Protein AF-A0A0B1SH55-F1 (afdb_monomer_lite)

Foldseek 3Di:
DVLLVVLVVLVVVLVVVVVVCPVVDDDDPPPPPPPPPDDDDDDDDDDDDDDDPDDDDDLPPQLVVLQPADADAFDAFPPQDAAPVCNPHTQTQGDAADAADDDPVRVVVVVVVLVPDPDPVVSVVVVCLRVLRRLLRRSNRDRPHDVLSVCVPPPVVQQDPVVRDGHPLCVDPPDPSVVSNSVRHNDHPSGDDHNYPSVVVSVVVVVCVVPPDPVVVCVVCVVVVVVVVVVVVVVVVVVVVVVPPVVVVVVLVVVCVVVVDPVSVVVD

Radius of gyration: 30.59 Å; chains: 1; bounding box: 82×79×60 Å

pLDDT: mean 77.76, std 20.49, range [26.36, 96.12]

Structure (mmCIF, N/CA/C/O backbone):
data_AF-A0A0B1SH55-F1
#
_entry.id   AF-A0A0B1SH55-F1
#
loop_
_atom_site.group_PDB
_atom_site.id
_atom_site.type_symbol
_atom_site.label_atom_id
_atom_site.label_alt_id
_atom_site.label_comp_id
_atom_site.label_asym_id
_atom_site.label_entity_id
_atom_site.label_seq_id
_atom_site.pdbx_PDB_ins_code
_atom_site.Cartn_x
_atom_site.Cartn_y
_atom_site.Cartn_z
_atom_site.occupancy
_atom_site.B_iso_or_equiv
_atom_site.auth_seq_id
_atom_site.auth_comp_id
_atom_site.auth_asym_id
_atom_site.auth_atom_id
_atom_site.pdbx_PDB_model_num
ATOM 1 N N . MET A 1 1 ? -10.485 3.809 16.622 1.00 74.25 1 MET A N 1
ATOM 2 C CA . MET A 1 1 ? -11.362 2.703 16.159 1.00 74.25 1 MET A CA 1
ATOM 3 C C . MET A 1 1 ? -11.296 2.476 14.652 1.00 74.25 1 MET A C 1
ATOM 5 O O . MET A 1 1 ? -11.376 1.327 14.242 1.00 74.25 1 MET A O 1
ATOM 9 N N . GLU A 1 2 ? -11.112 3.513 13.831 1.00 84.81 2 GLU A N 1
ATOM 10 C CA . GLU A 1 2 ? -10.961 3.362 12.371 1.00 84.81 2 GLU A CA 1
ATOM 11 C C . GLU A 1 2 ? -9.778 2.459 11.993 1.00 84.81 2 GLU A C 1
ATOM 13 O O . GLU A 1 2 ? -9.941 1.561 11.175 1.00 84.81 2 GLU A O 1
ATOM 18 N N . MET A 1 3 ? -8.631 2.586 12.675 1.00 90.56 3 MET A N 1
ATOM 19 C CA . MET A 1 3 ? -7.480 1.708 12.421 1.00 90.56 3 MET A CA 1
ATOM 20 C C . MET A 1 3 ? -7.795 0.222 12.656 1.00 90.56 3 MET A C 1
ATOM 22 O O . MET A 1 3 ? -7.398 -0.624 11.864 1.00 90.56 3 MET A O 1
ATOM 26 N N . LEU A 1 4 ? -8.603 -0.114 13.670 1.00 90.75 4 LEU A N 1
ATOM 27 C CA . LEU A 1 4 ? -9.034 -1.498 13.897 1.00 90.75 4 LEU A CA 1
ATOM 28 C C . LEU A 1 4 ? -9.923 -2.013 12.752 1.00 90.75 4 LEU A C 1
ATOM 30 O O . LEU A 1 4 ? -9.807 -3.168 12.346 1.00 90.75 4 LEU A O 1
ATOM 34 N N . GLN A 1 5 ? -10.784 -1.158 12.192 1.00 89.81 5 GLN A N 1
ATOM 35 C CA . GLN A 1 5 ? -11.563 -1.502 10.997 1.00 89.81 5 GLN A CA 1
ATOM 36 C C . GLN A 1 5 ? -10.649 -1.712 9.782 1.00 89.81 5 GLN A C 1
ATOM 38 O O . GLN A 1 5 ? -10.849 -2.676 9.039 1.00 89.81 5 GLN A O 1
ATOM 43 N N . CYS A 1 6 ? -9.609 -0.886 9.620 1.00 91.00 6 CYS A N 1
ATOM 44 C CA . CYS A 1 6 ? -8.570 -1.085 8.608 1.00 91.00 6 CYS A CA 1
ATOM 45 C C . CYS A 1 6 ? -7.864 -2.436 8.784 1.00 91.00 6 CYS A C 1
ATOM 47 O O . CYS A 1 6 ? -7.720 -3.166 7.803 1.00 91.00 6 CYS A O 1
ATOM 49 N N . CYS A 1 7 ? -7.506 -2.820 10.016 1.00 92.00 7 CYS A N 1
ATOM 50 C CA . CYS A 1 7 ? -6.904 -4.122 10.309 1.00 92.00 7 CYS A CA 1
ATOM 51 C C . CYS A 1 7 ? -7.814 -5.285 9.889 1.00 92.00 7 CYS A C 1
ATOM 53 O O . CYS A 1 7 ? -7.366 -6.225 9.233 1.00 92.00 7 CYS A O 1
ATOM 55 N N . ILE A 1 8 ? -9.109 -5.215 10.214 1.00 91.69 8 ILE A N 1
ATOM 56 C CA . ILE A 1 8 ? -10.088 -6.245 9.832 1.00 91.69 8 ILE A CA 1
ATOM 57 C C . ILE A 1 8 ? -10.213 -6.336 8.307 1.00 91.69 8 ILE A C 1
ATOM 59 O O . ILE A 1 8 ? -10.197 -7.435 7.747 1.00 91.69 8 ILE A O 1
ATOM 63 N N . ALA A 1 9 ? -10.325 -5.194 7.625 1.00 91.00 9 ALA A N 1
ATOM 64 C CA . ALA A 1 9 ? -10.441 -5.146 6.171 1.00 91.00 9 ALA A CA 1
ATOM 65 C C . ALA A 1 9 ? -9.176 -5.668 5.469 1.00 91.00 9 ALA A C 1
ATOM 67 O O . ALA A 1 9 ? -9.288 -6.365 4.461 1.00 91.00 9 ALA A O 1
ATOM 68 N N . ALA A 1 10 ? -7.988 -5.358 5.996 1.00 89.88 10 ALA A N 1
ATOM 69 C CA . ALA A 1 10 ? -6.715 -5.866 5.487 1.00 89.88 10 ALA A CA 1
ATOM 70 C C . ALA A 1 10 ? -6.598 -7.386 5.679 1.00 89.88 10 ALA A C 1
ATOM 72 O O . ALA A 1 10 ? -6.270 -8.101 4.733 1.00 89.88 10 ALA A O 1
ATOM 73 N N . LYS A 1 11 ? -6.977 -7.899 6.860 1.00 89.94 11 LYS A N 1
ATOM 74 C CA . LYS A 1 11 ? -6.970 -9.341 7.147 1.00 89.94 11 LYS A CA 1
ATOM 75 C C . LYS A 1 11 ? -7.875 -10.122 6.194 1.00 89.94 11 LYS A C 1
ATOM 77 O O . LYS A 1 11 ? -7.483 -11.190 5.731 1.00 89.94 11 LYS A O 1
ATOM 82 N N . ARG A 1 12 ? -9.067 -9.590 5.887 1.00 90.12 12 ARG A N 1
ATOM 83 C CA . ARG A 1 12 ? -10.007 -10.194 4.924 1.00 90.12 12 ARG A CA 1
ATOM 84 C C . ARG A 1 12 ? -9.425 -10.241 3.513 1.00 90.12 12 ARG A C 1
ATOM 86 O O . ARG A 1 12 ? -9.324 -11.327 2.959 1.00 90.12 12 ARG A O 1
ATOM 93 N N . ARG A 1 13 ? -8.951 -9.104 2.991 1.00 87.06 13 ARG A N 1
ATOM 94 C CA . ARG A 1 13 ? -8.304 -9.024 1.667 1.00 87.06 13 ARG A CA 1
ATOM 95 C C . ARG A 1 13 ? -7.134 -9.993 1.533 1.00 87.06 13 ARG A C 1
ATOM 97 O O . ARG A 1 13 ? -6.993 -10.675 0.527 1.00 87.06 13 ARG A O 1
ATOM 104 N N . ARG A 1 14 ? -6.299 -10.098 2.567 1.00 83.31 14 ARG A N 1
ATOM 105 C CA . ARG A 1 14 ? -5.181 -11.043 2.565 1.00 83.31 14 ARG A CA 1
ATOM 106 C C . ARG A 1 14 ? -5.654 -12.494 2.535 1.00 83.31 14 ARG A C 1
ATOM 108 O O . ARG A 1 14 ? -5.076 -13.290 1.806 1.00 83.31 14 ARG A O 1
ATOM 115 N N . HIS A 1 15 ? -6.686 -12.843 3.300 1.00 85.38 15 HIS A N 1
ATOM 116 C CA . HIS A 1 15 ? -7.266 -14.186 3.249 1.00 85.38 15 HIS A CA 1
ATOM 117 C C . HIS A 1 15 ? -7.802 -14.510 1.848 1.00 85.38 15 HIS A C 1
ATOM 119 O O . HIS A 1 15 ? -7.510 -15.576 1.321 1.00 85.38 15 HIS A O 1
ATOM 125 N N . GLU A 1 16 ? -8.483 -13.557 1.208 1.00 85.56 16 GLU A N 1
ATOM 126 C CA . GLU A 1 16 ? -8.944 -13.687 -0.179 1.00 85.56 16 GLU A CA 1
ATOM 127 C C . GLU A 1 16 ? -7.772 -13.908 -1.151 1.00 85.56 16 GLU A C 1
ATOM 129 O O . GLU A 1 16 ? -7.866 -14.744 -2.046 1.00 85.56 16 GLU A O 1
ATOM 134 N N . LEU A 1 17 ? -6.638 -13.221 -0.968 1.00 81.19 17 LEU A N 1
ATOM 135 C CA . LEU A 1 17 ? -5.430 -13.459 -1.770 1.00 81.19 17 LEU A CA 1
ATOM 136 C C . LEU A 1 17 ? -4.877 -14.883 -1.591 1.00 81.19 17 LEU A C 1
ATOM 138 O O . LEU A 1 17 ? -4.504 -15.503 -2.584 1.00 81.19 17 LEU A O 1
ATOM 142 N N . TYR A 1 18 ? -4.838 -15.413 -0.363 1.00 76.12 18 TYR A N 1
ATOM 143 C CA . TYR A 1 18 ? -4.402 -16.794 -0.106 1.00 76.12 18 TYR A CA 1
ATOM 144 C C . TYR A 1 18 ? -5.370 -17.827 -0.693 1.00 76.12 18 TYR A C 1
ATOM 146 O O . TYR A 1 18 ? -4.922 -18.816 -1.268 1.00 76.12 18 TYR A O 1
ATOM 154 N N . ASP A 1 19 ? -6.678 -17.599 -0.580 1.00 74.75 19 ASP A N 1
ATOM 155 C CA . ASP A 1 19 ? -7.689 -18.500 -1.138 1.00 74.75 19 ASP A CA 1
ATOM 156 C C . ASP A 1 19 ? -7.626 -18.526 -2.671 1.00 74.75 19 ASP A C 1
ATOM 158 O O . ASP A 1 19 ? -7.650 -19.599 -3.267 1.00 74.75 19 ASP A O 1
ATOM 162 N N . ASN A 1 20 ? -7.438 -17.368 -3.310 1.00 69.12 20 ASN A N 1
ATOM 163 C CA . ASN A 1 20 ? -7.230 -17.284 -4.757 1.00 69.12 20 ASN A CA 1
ATOM 164 C C . ASN A 1 20 ? -5.889 -17.900 -5.193 1.00 69.12 20 ASN A C 1
ATOM 166 O O . ASN A 1 20 ? -5.785 -18.443 -6.289 1.00 69.12 20 ASN A O 1
ATOM 170 N N . ALA A 1 21 ? -4.853 -17.828 -4.350 1.00 61.34 21 ALA A N 1
ATOM 171 C CA . ALA A 1 21 ? -3.551 -18.428 -4.631 1.00 61.34 21 ALA A CA 1
ATOM 172 C C . ALA A 1 21 ? -3.541 -19.958 -4.466 1.00 61.34 21 ALA A C 1
ATOM 174 O O . ALA A 1 21 ? -2.750 -20.625 -5.130 1.00 61.34 21 ALA A O 1
ATOM 175 N N . LYS A 1 22 ? -4.427 -20.534 -3.639 1.00 53.69 22 LYS A N 1
ATOM 176 C CA . LYS A 1 22 ? -4.585 -21.996 -3.509 1.00 53.69 22 LYS A CA 1
ATOM 177 C C . LYS A 1 22 ? -5.058 -22.671 -4.797 1.00 53.69 22 LYS A C 1
ATOM 179 O O . LYS A 1 22 ? -4.752 -23.842 -5.003 1.00 53.69 22 LYS A O 1
ATOM 184 N N . ASP A 1 23 ? -5.714 -21.937 -5.693 1.00 49.78 23 ASP A N 1
ATOM 185 C CA . ASP A 1 23 ? -6.103 -22.445 -7.016 1.00 49.78 23 ASP A CA 1
ATOM 186 C C . ASP A 1 23 ? -4.901 -22.600 -7.980 1.00 49.78 23 ASP A C 1
ATOM 188 O O . ASP A 1 23 ? -5.032 -23.189 -9.053 1.00 49.78 23 ASP A O 1
ATOM 192 N N . PHE A 1 24 ? -3.703 -22.128 -7.596 1.00 47.31 24 PHE A N 1
ATOM 193 C CA . PHE A 1 24 ? -2.471 -22.205 -8.398 1.00 47.31 24 PHE A CA 1
ATOM 194 C C . PHE A 1 24 ? -1.499 -23.332 -8.004 1.00 47.31 24 PHE A C 1
ATOM 196 O O . PHE A 1 24 ? -0.441 -23.460 -8.619 1.00 47.31 24 PHE A O 1
ATOM 203 N N . GLY A 1 25 ? -1.884 -24.215 -7.078 1.00 38.53 25 GLY A N 1
ATOM 204 C CA . GLY A 1 25 ? -1.240 -25.517 -6.902 1.00 38.53 25 GLY A CA 1
ATOM 205 C C . GLY A 1 25 ? -0.616 -25.762 -5.530 1.00 38.53 25 GLY A C 1
ATOM 206 O O . GLY A 1 25 ? 0.213 -24.996 -5.054 1.00 38.53 25 GLY A O 1
ATOM 207 N N . GLY A 1 26 ? -0.969 -26.924 -4.973 1.00 38.06 26 GLY A N 1
ATOM 208 C CA . GLY A 1 26 ? -0.213 -27.624 -3.937 1.00 38.06 26 GLY A CA 1
ATOM 209 C C . GLY A 1 26 ? -0.525 -27.193 -2.509 1.00 38.06 26 GLY A C 1
ATOM 210 O O . GLY A 1 26 ? -0.134 -26.120 -2.068 1.00 38.06 26 GLY A O 1
ATOM 211 N N . ASP A 1 27 ? -1.183 -28.087 -1.775 1.00 42.72 27 ASP A N 1
ATOM 212 C CA . ASP A 1 27 ? -1.387 -28.028 -0.331 1.00 42.72 27 ASP A CA 1
ATOM 213 C C . ASP A 1 27 ? -0.058 -27.898 0.439 1.00 42.72 27 ASP A C 1
ATOM 215 O O . ASP A 1 27 ? 0.538 -28.890 0.849 1.00 42.72 27 ASP A O 1
ATOM 219 N N . GLU A 1 28 ? 0.381 -26.674 0.714 1.00 43.94 28 GLU A N 1
ATOM 220 C CA . GLU A 1 28 ? 1.259 -26.391 1.848 1.00 43.94 28 GLU A CA 1
ATOM 221 C C . GLU A 1 28 ? 0.553 -25.394 2.764 1.00 43.94 28 GLU A C 1
ATOM 223 O O . GLU A 1 28 ? 0.568 -24.176 2.586 1.00 43.94 28 GLU A O 1
ATOM 228 N N . PHE A 1 29 ? -0.134 -25.958 3.757 1.00 39.69 29 PHE A N 1
ATOM 229 C CA . PHE A 1 29 ? -0.663 -25.251 4.915 1.00 39.69 29 PHE A CA 1
ATOM 230 C C . PHE A 1 29 ? 0.515 -24.662 5.708 1.00 39.69 29 PHE A C 1
ATOM 232 O O . PHE A 1 29 ? 1.011 -25.263 6.658 1.00 39.69 29 PHE A O 1
ATOM 239 N N . PHE A 1 30 ? 1.006 -23.499 5.281 1.00 43.03 30 PHE A N 1
ATOM 240 C CA . PHE A 1 30 ? 1.979 -22.724 6.039 1.00 43.03 30 PHE A CA 1
ATOM 241 C C . PHE A 1 30 ? 1.220 -21.937 7.106 1.00 43.03 30 PHE A C 1
ATOM 243 O O . PHE A 1 30 ? 0.817 -20.789 6.904 1.00 43.03 30 PHE A O 1
ATOM 250 N N . ASP A 1 31 ? 0.963 -22.597 8.234 1.00 40.62 31 ASP A N 1
ATOM 251 C CA . ASP A 1 31 ? 0.532 -21.921 9.449 1.00 40.62 31 ASP A CA 1
ATOM 252 C C . ASP A 1 31 ? 1.688 -21.013 9.869 1.00 40.62 31 ASP A C 1
ATOM 254 O O . ASP A 1 31 ? 2.708 -21.467 10.392 1.00 40.62 31 ASP A O 1
ATOM 258 N N . ALA A 1 32 ? 1.588 -19.732 9.514 1.00 40.59 32 ALA A N 1
ATOM 259 C CA . ALA A 1 32 ? 2.542 -18.721 9.921 1.00 40.59 32 ALA A CA 1
ATOM 260 C C . ALA A 1 32 ? 2.429 -18.585 11.439 1.00 40.59 32 ALA A C 1
ATOM 262 O O . ALA A 1 32 ? 1.670 -17.753 11.940 1.00 40.59 32 ALA A O 1
ATOM 263 N N . GLN A 1 33 ? 3.160 -19.434 12.165 1.00 35.44 33 GLN A N 1
ATOM 264 C CA . GLN A 1 33 ? 3.359 -19.269 13.588 1.00 35.44 33 GLN A CA 1
ATOM 265 C C . GLN A 1 33 ? 3.934 -17.874 13.778 1.00 35.44 33 GLN A C 1
ATOM 267 O O . GLN A 1 33 ? 5.046 -17.567 13.344 1.00 35.44 33 GLN A O 1
ATOM 272 N N . SER A 1 34 ? 3.101 -17.016 14.363 1.00 39.66 34 SER A N 1
ATOM 273 C CA . SER A 1 34 ? 3.511 -15.769 14.977 1.00 39.66 34 SER A CA 1
ATOM 274 C C . SER A 1 34 ? 4.746 -16.085 15.809 1.00 39.66 34 SER A C 1
ATOM 276 O O . SER A 1 34 ? 4.662 -16.837 16.780 1.00 39.66 34 SER A O 1
ATOM 278 N N . SER A 1 35 ? 5.908 -15.602 15.376 1.00 37.31 35 SER A N 1
ATOM 279 C CA . SER A 1 35 ? 7.128 -15.665 16.163 1.00 37.31 35 SER A CA 1
ATOM 280 C C . SER A 1 35 ? 6.923 -14.754 17.367 1.00 37.31 35 SER A C 1
ATOM 282 O O . SER A 1 35 ? 7.240 -13.567 17.330 1.00 37.31 35 SER A O 1
ATOM 284 N N . GLN A 1 36 ? 6.320 -15.324 18.405 1.00 35.06 36 GLN A N 1
ATOM 285 C CA . GLN A 1 36 ? 6.281 -14.801 19.755 1.00 35.06 36 GLN A CA 1
ATOM 286 C C . GLN A 1 36 ? 7.726 -14.848 20.258 1.00 35.06 36 GLN A C 1
ATOM 288 O O . GLN A 1 36 ? 8.215 -15.867 20.740 1.00 35.06 36 GLN A O 1
ATOM 293 N N . SER A 1 37 ? 8.467 -13.767 20.036 1.00 34.62 37 SER A N 1
ATOM 294 C CA . SER A 1 37 ? 9.722 -13.529 20.734 1.00 34.62 37 SER A CA 1
ATOM 295 C C . SER A 1 37 ? 9.368 -13.123 22.160 1.00 34.62 37 SER A C 1
ATOM 297 O O . SER A 1 37 ? 9.217 -11.939 22.450 1.00 34.62 37 SER A O 1
ATOM 299 N N . GLU A 1 38 ? 9.163 -14.115 23.025 1.00 35.41 38 GLU A N 1
ATOM 300 C CA . GLU A 1 38 ? 9.214 -13.901 24.467 1.00 35.41 38 GLU A CA 1
ATOM 301 C C . GLU A 1 38 ? 10.688 -13.811 24.866 1.00 35.41 38 GLU A C 1
ATOM 303 O O . GLU A 1 38 ? 11.443 -14.782 24.794 1.00 35.41 38 GLU A O 1
ATOM 308 N N . GLU A 1 39 ? 11.114 -12.601 25.213 1.00 36.09 39 GLU A N 1
ATOM 309 C CA . GLU A 1 39 ? 12.349 -12.378 25.946 1.00 36.09 39 GLU A CA 1
ATOM 310 C C . GLU A 1 39 ? 12.131 -12.875 27.378 1.00 36.09 39 GLU A C 1
ATOM 312 O O . GLU A 1 39 ? 11.483 -12.198 28.173 1.00 36.09 39 GLU A O 1
ATOM 317 N N . ASP A 1 40 ? 12.680 -14.042 27.718 1.00 28.66 40 ASP A N 1
ATOM 318 C CA . ASP A 1 40 ? 12.920 -14.385 29.117 1.00 28.66 40 ASP A CA 1
ATOM 319 C C . ASP A 1 40 ? 14.384 -14.769 29.338 1.00 28.66 40 ASP A C 1
ATOM 321 O O . ASP A 1 40 ? 15.018 -15.500 28.572 1.00 28.66 40 ASP A O 1
ATOM 325 N N . SER A 1 41 ? 14.935 -14.173 30.385 1.00 38.53 41 SER A N 1
ATOM 326 C CA . SER A 1 41 ? 16.347 -14.164 30.731 1.00 38.53 41 SER A CA 1
ATOM 327 C C . SER A 1 41 ? 16.669 -15.346 31.639 1.00 38.53 41 SER A C 1
ATOM 329 O O . SER A 1 41 ? 16.219 -15.367 32.779 1.00 38.53 41 SER A O 1
ATOM 331 N N . SER A 1 42 ? 17.536 -16.273 31.218 1.00 32.59 42 SER A N 1
ATOM 332 C CA . SER A 1 42 ? 18.365 -17.027 32.174 1.00 32.59 42 SER A CA 1
ATOM 333 C C . SER A 1 42 ? 19.593 -17.660 31.515 1.00 32.59 42 SER A C 1
ATOM 335 O O . SER A 1 42 ? 19.515 -18.230 30.429 1.00 32.59 42 SER A O 1
ATOM 337 N N . GLU A 1 43 ? 20.730 -17.524 32.195 1.00 32.25 43 GLU A N 1
ATOM 338 C CA . GLU A 1 43 ? 22.054 -18.037 31.839 1.00 32.25 43 GLU A CA 1
ATOM 339 C C . GLU A 1 43 ? 22.130 -19.579 31.842 1.00 32.25 43 GLU A C 1
ATOM 341 O O . GLU A 1 43 ? 21.524 -20.237 32.686 1.00 32.25 43 GLU A O 1
ATOM 346 N N . GLY A 1 44 ? 22.962 -20.160 30.966 1.00 29.70 44 GLY A N 1
ATOM 347 C CA . GLY A 1 44 ? 23.358 -21.572 31.055 1.00 29.70 44 GLY A CA 1
ATOM 348 C C . GLY A 1 44 ? 24.062 -22.112 29.806 1.00 29.70 44 GLY A C 1
ATOM 349 O O . GLY A 1 44 ? 23.561 -22.000 28.697 1.00 29.70 44 GLY A O 1
ATOM 350 N N . GLU A 1 45 ? 25.249 -22.681 29.993 1.00 28.00 45 GLU A N 1
ATOM 351 C CA . GLU A 1 45 ? 26.274 -22.996 28.992 1.00 28.00 45 GLU A CA 1
ATOM 352 C C . GLU A 1 45 ? 25.993 -24.135 27.980 1.00 28.00 45 GLU A C 1
ATOM 354 O O . GLU A 1 45 ? 25.414 -25.168 28.298 1.00 28.00 45 GLU A O 1
ATOM 359 N N . SER A 1 46 ? 26.668 -23.992 26.825 1.00 28.52 46 SER A N 1
ATOM 360 C CA . SER A 1 46 ? 27.346 -25.027 26.012 1.00 28.52 46 SER A CA 1
ATOM 361 C C . SER A 1 46 ? 26.543 -26.038 25.173 1.00 28.52 46 SER A C 1
ATOM 363 O O . SER A 1 46 ? 25.962 -26.988 25.681 1.00 28.52 46 SER A O 1
ATOM 365 N N . GLY A 1 47 ? 26.728 -25.974 23.841 1.00 28.00 47 GLY A N 1
ATOM 366 C CA . GLY A 1 47 ? 26.401 -27.097 22.947 1.00 28.00 47 GLY A CA 1
ATOM 367 C C . GLY A 1 47 ? 26.441 -26.829 21.434 1.00 28.00 47 GLY A C 1
ATOM 368 O O . GLY A 1 47 ? 25.403 -26.788 20.797 1.00 28.00 47 GLY A O 1
ATOM 369 N N . LYS A 1 48 ? 27.646 -26.667 20.870 1.00 30.61 48 LYS A N 1
ATOM 370 C CA . LYS A 1 48 ? 28.061 -26.746 19.444 1.00 30.61 48 LYS A CA 1
ATOM 371 C C . LYS A 1 48 ? 27.003 -27.088 18.365 1.00 30.61 48 LYS A C 1
ATOM 373 O O . LYS A 1 48 ? 26.511 -28.209 18.300 1.00 30.61 48 LYS A O 1
ATOM 378 N N . GLY A 1 49 ? 26.909 -26.207 17.363 1.00 26.36 49 GLY A N 1
ATOM 379 C CA . GLY A 1 49 ? 26.356 -26.488 16.032 1.00 26.36 49 GLY A CA 1
ATOM 380 C C . GLY A 1 49 ? 26.822 -25.457 14.998 1.00 26.36 49 GLY A C 1
ATOM 381 O O . GLY A 1 49 ? 26.076 -24.561 14.632 1.00 26.36 49 GLY A O 1
ATOM 382 N N . ASN A 1 50 ? 28.084 -25.544 14.563 1.00 28.34 50 ASN A N 1
ATOM 383 C CA . ASN A 1 50 ? 28.646 -24.698 13.504 1.00 28.34 50 ASN A CA 1
ATOM 384 C C . ASN A 1 50 ? 27.971 -25.006 12.154 1.00 28.34 50 ASN A C 1
ATOM 386 O O . ASN A 1 50 ? 28.268 -26.035 11.549 1.00 28.34 50 ASN A O 1
ATOM 390 N N . THR A 1 51 ? 27.179 -24.080 11.617 1.00 27.55 51 THR A N 1
ATOM 391 C CA . THR A 1 51 ? 26.922 -23.989 10.171 1.00 27.55 51 THR A CA 1
ATOM 392 C C . THR A 1 51 ? 27.394 -22.633 9.674 1.00 27.55 51 THR A C 1
ATOM 394 O O . THR A 1 51 ? 26.720 -21.615 9.797 1.00 27.55 51 THR A O 1
ATOM 397 N N . VAL A 1 52 ? 28.617 -22.646 9.152 1.00 28.25 52 VAL A N 1
ATOM 398 C CA . VAL A 1 52 ? 29.289 -21.532 8.488 1.00 28.25 52 VAL A CA 1
ATOM 399 C C . VAL A 1 52 ? 28.492 -21.158 7.237 1.00 28.25 52 VAL A C 1
ATOM 401 O O . VAL A 1 52 ? 28.500 -21.902 6.259 1.00 28.25 52 VAL A O 1
ATOM 404 N N . PHE A 1 53 ? 27.819 -20.007 7.244 1.00 28.97 53 PHE A N 1
ATOM 405 C CA . PHE A 1 53 ? 27.316 -19.396 6.015 1.00 28.97 53 PHE A CA 1
ATOM 406 C C . PHE A 1 53 ? 28.454 -18.567 5.414 1.00 28.97 53 PHE A C 1
ATOM 408 O O . PHE A 1 53 ? 28.736 -17.449 5.842 1.00 28.97 53 PHE A O 1
ATOM 415 N N . SER A 1 54 ? 29.183 -19.157 4.466 1.00 29.86 54 SER A N 1
ATOM 416 C CA . SER A 1 54 ? 30.221 -18.450 3.720 1.00 29.86 54 SER A CA 1
ATOM 417 C C . SER A 1 54 ? 29.591 -17.395 2.815 1.00 29.86 54 SER A C 1
ATOM 419 O O . SER A 1 54 ? 28.995 -17.699 1.781 1.00 29.86 54 SER A O 1
ATOM 421 N N . SER A 1 55 ? 29.786 -16.136 3.189 1.00 35.28 55 SER A N 1
ATOM 422 C CA . SER A 1 55 ? 29.644 -14.968 2.332 1.00 35.28 55 SER A CA 1
ATOM 423 C C . SER A 1 55 ? 30.635 -15.064 1.169 1.00 35.28 55 SER A C 1
ATOM 425 O O . SER A 1 55 ? 31.837 -14.862 1.321 1.00 35.28 55 SER A O 1
ATOM 427 N N . SER A 1 56 ? 30.122 -15.381 -0.020 1.00 31.28 56 SER A N 1
ATOM 428 C CA . SER A 1 56 ? 30.868 -15.253 -1.271 1.00 31.28 56 SER A CA 1
ATOM 429 C C . SER A 1 56 ? 30.241 -14.153 -2.121 1.00 31.28 56 SER A C 1
ATOM 431 O O . SER A 1 56 ? 29.131 -14.272 -2.634 1.00 31.28 56 SER A O 1
ATOM 433 N N . HIS A 1 57 ? 30.979 -13.047 -2.232 1.00 38.53 57 HIS A N 1
ATOM 434 C CA . HIS A 1 57 ? 30.786 -12.018 -3.244 1.00 38.53 57 HIS A CA 1
ATOM 435 C C . HIS A 1 57 ? 30.766 -12.649 -4.642 1.00 38.53 57 HIS A C 1
ATOM 437 O O . HIS A 1 57 ? 31.694 -13.359 -5.030 1.00 38.53 57 HIS A O 1
ATOM 443 N N . GLY A 1 58 ? 29.715 -12.360 -5.406 1.00 30.14 58 GLY A N 1
ATOM 444 C CA . GLY A 1 58 ? 29.551 -12.833 -6.775 1.00 30.14 58 GLY A CA 1
ATOM 445 C C . GLY A 1 58 ? 28.335 -12.198 -7.437 1.00 30.14 58 GLY A C 1
ATOM 446 O O . GLY A 1 58 ? 27.313 -12.854 -7.626 1.00 30.14 58 GLY A O 1
ATOM 447 N N . SER A 1 59 ? 28.453 -10.922 -7.805 1.00 41.94 59 SER A N 1
ATOM 448 C CA . SER A 1 59 ? 27.416 -10.078 -8.426 1.00 41.94 59 SER A CA 1
ATOM 449 C C . SER A 1 59 ? 27.004 -10.492 -9.854 1.00 41.94 59 SER A C 1
ATOM 451 O O . SER A 1 59 ? 26.513 -9.672 -10.621 1.00 41.94 59 SER A O 1
ATOM 453 N N . SER A 1 60 ? 27.198 -11.756 -10.242 1.00 35.38 60 SER A N 1
ATOM 454 C CA . SER A 1 60 ? 26.950 -12.271 -11.598 1.00 35.38 60 SER A CA 1
ATOM 455 C C . SER A 1 60 ? 25.955 -13.439 -11.671 1.00 35.38 60 SER A C 1
ATOM 457 O O . SER A 1 60 ? 25.646 -13.899 -12.767 1.00 35.38 60 SER A O 1
ATOM 459 N N . LYS A 1 61 ? 25.418 -13.920 -10.536 1.00 38.59 61 LYS A N 1
ATOM 460 C CA . LYS A 1 61 ? 24.452 -15.043 -10.508 1.00 38.59 61 LYS A CA 1
ATOM 461 C C . LYS A 1 61 ? 22.972 -14.633 -10.535 1.00 38.59 61 LYS A C 1
ATOM 463 O O . LYS A 1 61 ? 22.134 -15.462 -10.874 1.00 38.59 61 LYS A O 1
ATOM 468 N N . SER A 1 62 ? 22.648 -13.379 -10.216 1.00 48.44 62 SER A N 1
ATOM 469 C CA . SER A 1 62 ? 21.256 -12.907 -10.096 1.00 48.44 62 SER A CA 1
ATOM 470 C C . SER A 1 62 ? 20.510 -12.887 -11.444 1.00 48.44 62 SER A C 1
ATOM 472 O O . SER A 1 62 ? 19.377 -13.358 -11.531 1.00 48.44 62 SER A O 1
ATOM 474 N N . SER A 1 63 ? 21.170 -12.469 -12.530 1.00 46.44 63 SER A N 1
ATOM 475 C CA . SER A 1 63 ? 20.528 -12.337 -13.847 1.00 46.44 63 SER A CA 1
ATOM 476 C C . SER A 1 63 ? 20.172 -13.673 -14.507 1.00 46.44 63 SER A C 1
ATOM 478 O O . SER A 1 63 ? 19.184 -13.754 -15.232 1.00 46.44 63 SER A O 1
ATOM 480 N N . ARG A 1 64 ? 20.945 -14.740 -14.253 1.00 42.94 64 ARG A N 1
ATOM 481 C CA . ARG A 1 64 ? 20.687 -16.070 -14.832 1.00 42.94 64 ARG A CA 1
ATOM 482 C C . ARG A 1 64 ? 19.547 -16.799 -14.118 1.00 42.94 64 ARG A C 1
ATOM 484 O O . ARG A 1 64 ? 18.743 -17.436 -14.783 1.00 42.94 64 ARG A O 1
ATOM 491 N N . ALA A 1 65 ? 19.436 -16.644 -12.797 1.00 52.88 65 ALA A N 1
ATOM 492 C CA . ALA A 1 65 ? 18.337 -17.216 -12.016 1.00 52.88 65 ALA A CA 1
ATOM 493 C C . ALA A 1 65 ? 16.979 -16.560 -12.338 1.00 52.88 65 ALA A C 1
ATOM 495 O O . ALA A 1 65 ? 15.956 -17.236 -12.344 1.00 52.88 65 ALA A O 1
ATOM 496 N N . GLN A 1 66 ? 16.962 -15.267 -12.688 1.00 52.69 66 GLN A N 1
ATOM 497 C CA . GLN A 1 66 ? 15.741 -14.571 -13.124 1.00 52.69 66 GLN A CA 1
ATOM 498 C C . GLN A 1 66 ? 15.215 -15.024 -14.497 1.00 52.69 66 GLN A C 1
ATOM 500 O O . GLN A 1 66 ? 14.054 -14.775 -14.812 1.00 52.69 66 GLN A O 1
ATOM 505 N N . ALA A 1 67 ? 16.044 -15.660 -15.331 1.00 53.81 67 ALA A N 1
ATOM 506 C CA . ALA A 1 67 ? 15.652 -16.071 -16.679 1.00 53.81 67 ALA A CA 1
ATOM 507 C C . ALA A 1 67 ? 14.886 -17.407 -16.726 1.00 53.81 67 ALA A C 1
ATOM 509 O O . ALA A 1 67 ? 14.198 -17.660 -17.718 1.00 53.81 67 ALA A O 1
ATOM 510 N N . GLU A 1 68 ? 15.003 -18.226 -15.676 1.00 61.28 68 GLU A N 1
ATOM 511 C CA . GLU A 1 68 ? 14.398 -19.564 -15.545 1.00 61.28 68 GLU A CA 1
ATOM 512 C C . GLU A 1 68 ? 13.248 -19.605 -14.521 1.00 61.28 68 GLU A C 1
ATOM 514 O O . GLU A 1 68 ? 12.645 -20.652 -14.312 1.00 61.28 68 GLU A O 1
ATOM 519 N N . MET A 1 69 ? 12.933 -18.476 -13.879 1.00 71.12 69 MET A N 1
ATOM 520 C CA . MET A 1 69 ? 11.890 -18.397 -12.858 1.00 71.12 69 MET A CA 1
ATOM 521 C C . MET A 1 69 ? 10.495 -18.343 -13.493 1.00 71.12 69 MET A C 1
ATOM 523 O O . MET A 1 69 ? 10.253 -17.569 -14.424 1.00 71.12 69 MET A O 1
ATOM 527 N N . GLU A 1 70 ? 9.573 -19.154 -12.973 1.00 81.81 70 GLU A N 1
ATOM 528 C CA . GLU A 1 70 ? 8.168 -19.093 -13.364 1.00 81.81 70 GLU A CA 1
ATOM 529 C C . GLU A 1 70 ? 7.534 -17.779 -12.888 1.00 81.81 70 GLU A C 1
ATOM 531 O O . GLU A 1 70 ? 7.815 -17.315 -11.779 1.00 81.81 70 GLU A O 1
ATOM 536 N N . PRO A 1 71 ? 6.694 -17.143 -13.718 1.00 86.75 71 PRO A N 1
ATOM 537 C CA . PRO A 1 71 ? 6.057 -15.897 -13.337 1.00 86.75 71 PRO A CA 1
ATOM 538 C C . PRO A 1 71 ? 4.957 -16.116 -12.296 1.00 86.75 71 PRO A C 1
ATOM 540 O O . PRO A 1 71 ? 4.035 -16.896 -12.522 1.00 86.75 71 PRO A O 1
ATOM 543 N N . LEU A 1 72 ? 4.998 -15.352 -11.206 1.00 88.81 72 LEU A N 1
ATOM 544 C CA . LEU A 1 72 ? 4.042 -15.439 -10.098 1.00 88.81 72 LEU A CA 1
ATOM 545 C C . LEU A 1 72 ? 3.430 -14.071 -9.778 1.00 88.81 72 LEU A C 1
ATOM 547 O O . LEU A 1 72 ? 4.069 -13.038 -9.951 1.00 88.81 72 LEU A O 1
ATOM 551 N N . GLY A 1 73 ? 2.193 -14.057 -9.275 1.00 87.81 73 GLY A N 1
ATOM 552 C CA . GLY A 1 73 ? 1.543 -12.829 -8.797 1.00 87.81 73 GLY A CA 1
ATOM 553 C C . GLY A 1 73 ? 1.143 -11.844 -9.902 1.00 87.81 73 GLY A C 1
ATOM 554 O O . GLY A 1 73 ? 1.301 -10.639 -9.733 1.00 87.81 73 GLY A O 1
ATOM 555 N N . ARG A 1 74 ? 0.640 -12.339 -11.039 1.00 91.88 74 ARG A N 1
ATOM 556 C CA . ARG A 1 74 ? 0.119 -11.513 -12.143 1.00 91.88 74 ARG A CA 1
ATOM 557 C C . ARG A 1 74 ? -1.365 -11.198 -11.940 1.00 91.88 74 ARG A C 1
ATOM 559 O O . ARG A 1 74 ? -2.135 -12.108 -11.662 1.00 91.88 74 ARG A O 1
ATOM 566 N N . LEU A 1 75 ? -1.766 -9.943 -12.151 1.00 87.81 75 LEU A N 1
ATOM 567 C CA . LEU A 1 75 ? -3.176 -9.536 -12.218 1.00 87.81 75 LEU A CA 1
ATOM 568 C C . LEU A 1 75 ? -3.726 -9.687 -13.639 1.00 87.81 75 LEU A C 1
ATOM 570 O O . LEU A 1 75 ? -4.531 -10.566 -13.924 1.00 87.81 75 LEU A O 1
ATOM 574 N N . HIS A 1 76 ? -3.276 -8.826 -14.547 1.00 90.00 76 HIS A N 1
ATOM 575 C CA . HIS A 1 76 ? -3.677 -8.826 -15.949 1.00 90.00 76 HIS A CA 1
ATOM 576 C C . HIS A 1 76 ? -2.533 -8.282 -16.821 1.00 90.00 76 HIS A C 1
ATOM 578 O O . HIS A 1 76 ? -1.621 -7.627 -16.301 1.00 90.00 76 HIS A O 1
ATOM 584 N N . PRO A 1 77 ? -2.542 -8.530 -18.142 1.00 91.38 77 PRO A N 1
ATOM 585 C CA . PRO A 1 77 ? -1.601 -7.892 -19.059 1.00 91.38 77 PRO A CA 1
ATOM 586 C C . PRO A 1 77 ? -1.692 -6.361 -18.979 1.00 91.38 77 PRO A C 1
ATOM 588 O O . PRO A 1 77 ? -2.780 -5.801 -18.814 1.00 91.38 77 PRO A O 1
ATOM 591 N N . PHE A 1 78 ? -0.560 -5.672 -19.105 1.00 90.56 78 PHE A N 1
ATOM 592 C CA . PHE A 1 78 ? -0.505 -4.214 -19.190 1.00 90.56 78 PHE A CA 1
ATOM 593 C C . PHE A 1 78 ? -0.768 -3.769 -20.638 1.00 90.56 78 PHE A C 1
ATOM 595 O O . PHE A 1 78 ? 0.139 -3.386 -21.377 1.00 90.56 78 PHE A O 1
ATOM 602 N N . GLY A 1 79 ? -2.027 -3.893 -21.068 1.00 87.50 79 GLY A N 1
ATOM 603 C CA . GLY A 1 79 ? -2.425 -3.646 -22.456 1.00 87.50 79 GLY A CA 1
ATOM 604 C C . GLY A 1 79 ? -1.672 -4.550 -23.439 1.00 87.50 79 GLY A C 1
ATOM 605 O O . GLY A 1 79 ? -1.479 -5.736 -23.180 1.00 87.50 79 GLY A O 1
ATOM 606 N N . GLU A 1 80 ? -1.227 -3.979 -24.560 1.00 86.88 80 GLU A N 1
ATOM 607 C CA . GLU A 1 80 ? -0.402 -4.666 -25.570 1.00 86.88 80 GLU A CA 1
ATOM 608 C C . GLU A 1 80 ? 1.108 -4.447 -25.358 1.00 86.88 80 GLU A C 1
ATOM 610 O O . GLU A 1 80 ? 1.926 -4.815 -26.206 1.00 86.88 80 GLU A O 1
ATOM 615 N N . MET A 1 81 ? 1.496 -3.840 -24.229 1.00 86.69 81 MET A N 1
ATOM 616 C CA . MET A 1 81 ? 2.891 -3.519 -23.949 1.00 86.69 81 MET A CA 1
ATOM 617 C C . MET A 1 81 ? 3.725 -4.776 -23.722 1.00 86.69 81 MET A C 1
ATOM 619 O O . MET A 1 81 ? 3.277 -5.789 -23.179 1.00 86.69 81 MET A O 1
ATOM 623 N N . ARG A 1 82 ? 4.990 -4.673 -24.116 1.00 91.50 82 ARG A N 1
ATOM 624 C CA . ARG A 1 82 ? 5.968 -5.757 -24.065 1.00 91.50 82 ARG A CA 1
ATOM 625 C C . ARG A 1 82 ? 7.224 -5.311 -23.342 1.00 91.50 82 ARG A C 1
ATOM 627 O O . ARG A 1 82 ? 7.493 -4.107 -23.251 1.00 91.50 82 ARG A O 1
ATOM 634 N N . LEU A 1 83 ? 7.972 -6.290 -22.840 1.00 91.62 83 LEU A N 1
ATOM 635 C CA . LEU A 1 83 ? 9.265 -6.042 -22.210 1.00 91.6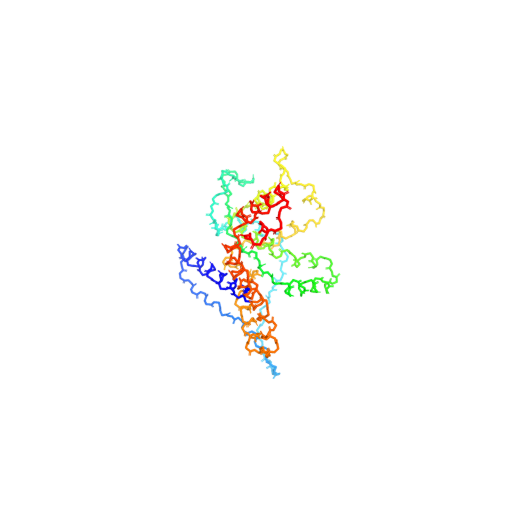2 83 LEU A CA 1
ATOM 636 C C . LEU A 1 83 ? 10.240 -5.453 -23.234 1.00 91.62 83 LEU A C 1
ATOM 638 O O . LEU A 1 83 ? 10.367 -5.981 -24.340 1.00 91.62 83 LEU A O 1
ATOM 642 N N . LEU A 1 84 ? 10.972 -4.405 -22.855 1.00 88.06 84 LEU A N 1
ATOM 643 C CA . LEU A 1 84 ? 11.897 -3.693 -23.748 1.00 88.06 84 LEU A CA 1
ATOM 644 C C . LEU A 1 84 ? 12.968 -4.615 -24.342 1.00 88.06 84 LEU A C 1
ATOM 646 O O . LEU A 1 84 ? 13.257 -4.570 -25.534 1.00 88.06 84 LEU A O 1
ATOM 650 N N . LYS A 1 85 ? 13.545 -5.490 -23.513 1.00 88.25 85 LYS A N 1
ATOM 651 C CA . LYS A 1 85 ? 14.600 -6.429 -23.939 1.00 88.25 85 LYS A CA 1
ATOM 652 C C . LYS A 1 85 ? 14.053 -7.721 -24.552 1.00 88.25 85 LYS A C 1
ATOM 654 O O . LYS A 1 85 ? 14.820 -8.493 -25.124 1.00 88.25 85 LYS A O 1
ATOM 659 N N . HIS A 1 86 ? 12.749 -7.970 -24.422 1.00 88.00 86 HIS A N 1
ATOM 660 C CA . HIS A 1 86 ? 12.094 -9.204 -24.853 1.00 88.00 86 HIS A CA 1
ATOM 661 C C . HIS A 1 86 ? 10.751 -8.892 -25.532 1.00 88.00 86 HIS A C 1
ATOM 663 O O . HIS A 1 86 ? 9.699 -9.042 -24.905 1.00 88.00 86 HIS A O 1
ATOM 669 N N . PRO A 1 87 ? 10.768 -8.515 -26.825 1.00 85.88 87 PRO A N 1
ATOM 670 C CA . PRO A 1 87 ? 9.571 -8.104 -27.561 1.00 85.88 87 PRO A CA 1
ATOM 671 C C . PRO A 1 87 ? 8.571 -9.247 -27.799 1.00 85.88 87 PRO A C 1
ATOM 673 O O . PRO A 1 87 ? 7.449 -9.006 -28.226 1.00 85.88 87 PRO A O 1
ATOM 676 N N . ASP A 1 88 ? 8.922 -10.495 -27.499 1.00 87.38 88 ASP A N 1
ATOM 677 C CA . ASP A 1 88 ? 7.986 -11.622 -27.582 1.00 87.38 88 ASP A CA 1
ATOM 678 C C . ASP A 1 88 ? 7.135 -11.777 -26.310 1.00 87.38 88 ASP A C 1
ATOM 680 O O . ASP A 1 88 ? 6.083 -12.418 -26.339 1.00 87.38 88 ASP A O 1
ATOM 684 N N . THR A 1 89 ? 7.540 -11.146 -25.204 1.00 88.81 89 THR A N 1
ATOM 685 C CA . THR A 1 89 ? 6.914 -11.306 -23.888 1.00 88.81 89 THR A CA 1
ATOM 686 C C . THR A 1 89 ? 6.056 -10.093 -23.540 1.00 88.81 89 THR A C 1
ATOM 688 O O . THR A 1 89 ? 6.544 -8.963 -23.503 1.00 88.81 89 THR A O 1
ATOM 691 N N . LEU A 1 90 ? 4.777 -10.331 -23.238 1.00 90.94 90 LEU A N 1
ATOM 692 C CA . LEU A 1 90 ? 3.873 -9.301 -22.722 1.00 90.94 90 LEU A CA 1
ATOM 693 C C . LEU A 1 90 ? 4.283 -8.866 -21.312 1.00 90.94 90 LEU A C 1
ATOM 695 O O . LEU A 1 90 ? 4.685 -9.692 -20.490 1.00 90.94 90 LEU A O 1
ATOM 699 N N . LEU A 1 91 ? 4.127 -7.576 -21.038 1.00 93.06 91 LEU A N 1
ATOM 700 C CA . LEU A 1 91 ? 4.265 -7.011 -19.705 1.00 93.06 91 LEU A CA 1
ATOM 701 C C . LEU A 1 91 ? 2.979 -7.265 -18.905 1.00 93.06 91 LEU A C 1
ATOM 703 O O . LEU A 1 91 ? 1.879 -7.042 -19.408 1.00 93.06 91 LEU A O 1
ATOM 707 N N . TYR A 1 92 ? 3.104 -7.707 -17.657 1.00 93.69 92 TYR A N 1
ATOM 708 C CA . TYR A 1 92 ? 1.981 -7.953 -16.753 1.00 93.69 92 TYR A CA 1
ATOM 709 C C . TYR A 1 92 ? 1.995 -6.988 -15.574 1.00 93.69 92 TYR A C 1
ATOM 711 O O . TYR A 1 92 ? 3.051 -6.668 -15.028 1.00 93.69 92 TYR A O 1
ATOM 719 N N . VAL A 1 93 ? 0.805 -6.575 -15.143 1.00 94.31 93 VAL A N 1
ATOM 720 C CA . VAL A 1 93 ? 0.629 -5.831 -13.896 1.00 94.31 93 VAL A CA 1
ATOM 721 C C . VAL A 1 93 ? 0.792 -6.805 -12.726 1.00 94.31 93 VAL A C 1
ATOM 723 O O . VAL A 1 93 ? 0.064 -7.806 -12.681 1.00 94.31 93 VAL A O 1
ATOM 726 N N . PRO A 1 94 ? 1.737 -6.570 -11.799 1.00 94.06 94 PRO A N 1
ATOM 727 C CA . PRO A 1 94 ? 1.867 -7.391 -10.605 1.00 94.06 94 PRO A CA 1
ATOM 728 C C . PRO A 1 94 ? 0.723 -7.115 -9.624 1.00 94.06 94 PRO A C 1
ATOM 730 O O . PRO A 1 94 ? 0.210 -6.000 -9.543 1.00 94.06 94 PRO A O 1
ATOM 733 N N . ILE A 1 95 ? 0.366 -8.119 -8.829 1.00 92.62 95 ILE A N 1
ATOM 734 C CA . ILE A 1 95 ? -0.316 -7.894 -7.552 1.00 92.62 95 ILE A CA 1
ATOM 735 C C . ILE A 1 95 ? 0.683 -7.154 -6.659 1.00 92.62 95 ILE A C 1
ATOM 737 O O . ILE A 1 95 ? 1.815 -7.616 -6.545 1.00 92.62 95 ILE A O 1
ATOM 741 N N . THR A 1 96 ? 0.296 -6.043 -6.034 1.00 92.94 96 THR A N 1
ATOM 742 C CA . THR A 1 96 ? 1.125 -5.296 -5.071 1.00 92.94 96 THR A CA 1
ATOM 743 C C . THR A 1 96 ? 0.510 -5.322 -3.676 1.00 92.94 96 THR A C 1
ATOM 745 O O . THR A 1 96 ? -0.654 -5.686 -3.499 1.00 92.94 96 THR A O 1
ATOM 748 N N . GLN A 1 97 ? 1.307 -4.972 -2.666 1.00 90.94 97 GLN A N 1
ATOM 749 C CA . GLN A 1 97 ? 0.780 -4.755 -1.323 1.00 90.94 97 GLN A CA 1
ATOM 750 C C . GLN A 1 97 ? 0.042 -3.419 -1.253 1.00 90.94 97 GLN A C 1
ATOM 752 O O . GLN A 1 97 ? 0.474 -2.418 -1.825 1.00 90.94 97 GLN A O 1
ATOM 757 N N . ASP A 1 98 ? -1.050 -3.394 -0.495 1.00 84.69 98 ASP A N 1
ATOM 758 C CA . ASP A 1 98 ? -1.722 -2.145 -0.175 1.00 84.69 98 ASP A CA 1
ATOM 759 C C . ASP A 1 98 ? -0.816 -1.257 0.678 1.00 84.69 98 ASP A C 1
ATOM 761 O O . ASP A 1 98 ? -0.097 -1.718 1.572 1.00 84.69 98 ASP A O 1
ATOM 765 N N . ARG A 1 99 ? -0.877 0.050 0.421 1.00 83.31 99 ARG A N 1
ATOM 766 C CA . ARG A 1 99 ? -0.117 1.015 1.208 1.00 83.31 99 ARG A CA 1
ATOM 767 C C . ARG A 1 99 ? -0.590 0.991 2.659 1.00 83.31 99 ARG A C 1
ATOM 769 O O . ARG A 1 99 ? -1.790 0.982 2.925 1.00 83.31 99 ARG A O 1
ATOM 776 N N . ASN A 1 100 ? 0.370 1.028 3.579 1.00 80.12 100 ASN A N 1
ATOM 777 C CA . ASN A 1 100 ? 0.111 1.013 5.011 1.00 80.12 100 ASN A CA 1
ATOM 778 C C . ASN A 1 100 ? -0.729 2.243 5.435 1.00 80.12 100 ASN A C 1
ATOM 780 O O . ASN A 1 100 ? -0.246 3.371 5.282 1.00 80.12 100 ASN A O 1
ATOM 784 N N . PRO A 1 101 ? -1.967 2.066 5.940 1.00 85.31 101 PRO A N 1
ATOM 785 C CA . PRO A 1 101 ? -2.684 3.149 6.592 1.00 85.31 101 PRO A CA 1
ATOM 786 C C . PRO A 1 101 ? -2.018 3.444 7.941 1.00 85.31 101 PRO A C 1
ATOM 788 O O . PRO A 1 101 ? -1.910 2.567 8.791 1.00 85.31 101 PRO A O 1
ATOM 791 N N . MET A 1 102 ? -1.606 4.689 8.159 1.00 85.31 102 MET A N 1
ATOM 792 C CA . MET A 1 102 ? -0.998 5.125 9.419 1.00 85.31 102 MET A CA 1
ATOM 793 C C . MET A 1 102 ? -1.916 6.124 10.116 1.00 85.31 102 MET A C 1
ATOM 795 O O . MET A 1 102 ? -2.534 6.966 9.462 1.00 85.31 102 MET A O 1
ATOM 799 N N . THR A 1 103 ? -2.023 6.018 11.438 1.00 89.38 103 THR A N 1
ATOM 800 C CA . THR A 1 103 ? -2.630 7.064 12.267 1.00 89.38 103 THR A CA 1
ATOM 801 C C . THR A 1 103 ? -1.643 8.218 12.481 1.00 89.38 103 THR A C 1
ATOM 803 O O . THR A 1 103 ? -0.453 8.090 12.189 1.00 89.38 103 THR A O 1
ATOM 806 N N . GLU A 1 104 ? -2.124 9.356 12.987 1.00 88.75 104 GLU A N 1
ATOM 807 C CA . GLU A 1 104 ? -1.274 10.530 13.247 1.00 88.75 104 GLU A CA 1
ATOM 808 C C . GLU A 1 104 ? -0.158 10.222 14.256 1.00 88.75 104 GLU A C 1
ATOM 810 O O . GLU A 1 104 ? 0.999 10.554 14.027 1.00 88.75 104 GLU A O 1
ATOM 815 N N . ASP A 1 105 ? -0.475 9.502 15.331 1.00 88.06 105 ASP A N 1
ATOM 816 C CA . ASP A 1 105 ? 0.488 9.046 16.336 1.00 88.06 105 ASP A CA 1
ATOM 817 C C . ASP A 1 105 ? 1.565 8.125 15.740 1.00 88.06 105 ASP A C 1
ATOM 819 O O . ASP A 1 105 ? 2.750 8.299 16.031 1.00 88.06 105 ASP A O 1
ATOM 823 N N . MET A 1 106 ? 1.189 7.218 14.830 1.00 87.94 106 MET A N 1
ATOM 824 C CA . MET A 1 106 ? 2.154 6.395 14.090 1.00 87.94 106 MET A CA 1
ATOM 825 C C . MET A 1 106 ? 3.038 7.240 13.166 1.00 87.94 106 MET A C 1
ATOM 827 O O . MET A 1 106 ? 4.227 6.956 13.012 1.00 87.94 106 MET A O 1
ATOM 831 N N . LEU A 1 107 ? 2.479 8.277 12.533 1.00 90.25 107 LEU A N 1
ATOM 832 C CA . LEU A 1 107 ? 3.234 9.178 11.663 1.00 90.25 107 LEU A CA 1
ATOM 833 C C . LEU A 1 107 ? 4.239 10.014 12.466 1.00 90.25 107 LEU A C 1
ATOM 835 O O . LEU A 1 107 ? 5.387 10.167 12.044 1.00 90.25 107 LEU A O 1
ATOM 839 N N . GLU A 1 108 ? 3.841 10.507 13.639 1.00 92.44 108 GLU A N 1
ATOM 840 C CA . GLU A 1 108 ? 4.728 11.209 14.565 1.00 92.44 108 GLU A CA 1
ATOM 841 C C . GLU A 1 108 ? 5.873 10.314 15.053 1.00 92.44 108 GLU A C 1
ATOM 843 O O . GLU A 1 108 ? 7.027 10.749 15.097 1.00 92.44 108 GLU A O 1
ATOM 848 N N . GLU A 1 109 ? 5.579 9.066 15.425 1.00 90.75 109 GLU A N 1
ATOM 849 C CA . GLU A 1 109 ? 6.590 8.096 15.851 1.00 90.75 109 GLU A CA 1
ATOM 850 C C . GLU A 1 109 ? 7.569 7.774 14.720 1.00 90.75 109 GLU A C 1
ATOM 852 O O . GLU A 1 109 ? 8.786 7.835 14.913 1.00 90.75 109 GLU A O 1
ATOM 857 N N . TYR A 1 110 ? 7.057 7.532 13.514 1.00 90.88 110 TYR A N 1
ATOM 858 C CA . TYR A 1 110 ? 7.891 7.313 12.338 1.00 90.88 110 TYR A CA 1
ATOM 859 C C . TYR A 1 110 ? 8.756 8.545 12.016 1.00 90.88 110 TYR A C 1
ATOM 861 O O . TYR A 1 110 ? 9.936 8.413 11.691 1.00 90.88 110 TYR A O 1
ATOM 869 N N . GLY A 1 111 ? 8.227 9.759 12.196 1.00 91.88 111 GLY A N 1
ATOM 870 C CA . GLY A 1 111 ? 8.990 11.004 12.075 1.00 91.88 111 GLY A CA 1
ATOM 871 C C . GLY A 1 111 ? 10.130 11.122 13.096 1.00 91.88 111 GLY A C 1
ATOM 872 O O . GLY A 1 111 ? 11.244 11.531 12.746 1.00 91.88 111 GLY A O 1
ATOM 873 N N . LYS A 1 112 ? 9.888 10.715 14.349 1.00 93.88 112 LYS A N 1
ATOM 874 C CA . LYS A 1 112 ? 10.920 10.638 15.399 1.00 93.88 112 LYS A CA 1
ATOM 875 C C . LYS A 1 112 ? 11.977 9.590 15.056 1.00 93.88 112 LYS A C 1
ATOM 877 O O . LYS A 1 112 ? 13.166 9.882 15.174 1.00 93.88 112 LYS A O 1
ATOM 882 N N . TYR A 1 113 ? 11.566 8.420 14.569 1.00 92.12 113 TYR A N 1
ATOM 883 C CA . TYR A 1 113 ? 12.474 7.376 14.098 1.00 92.12 113 TYR A CA 1
ATOM 884 C C . TYR A 1 113 ? 13.382 7.894 12.979 1.00 92.12 113 TYR A C 1
ATOM 886 O O . TYR A 1 113 ? 14.605 7.826 13.110 1.00 92.12 113 TYR A O 1
ATOM 894 N N . LEU A 1 114 ? 12.816 8.515 11.940 1.00 92.62 114 LEU A N 1
ATOM 895 C CA . LEU A 1 114 ? 13.591 9.113 10.849 1.00 92.62 114 LEU A CA 1
ATOM 896 C C . LEU A 1 114 ? 14.578 10.173 11.345 1.00 92.62 114 LEU A C 1
ATOM 898 O O . LEU A 1 114 ? 15.695 10.248 10.845 1.00 92.62 114 LEU A O 1
ATOM 902 N N . SER A 1 115 ? 14.189 10.963 12.344 1.00 92.19 115 SER A N 1
ATOM 903 C CA . SER A 1 115 ? 15.056 11.980 12.945 1.00 92.19 115 SER A CA 1
ATOM 904 C C . SER A 1 115 ? 16.156 11.384 13.834 1.00 92.19 115 SER A C 1
ATOM 906 O O . SER A 1 115 ? 17.198 12.009 13.996 1.00 92.19 115 SER A O 1
ATOM 908 N N . SER A 1 116 ? 15.952 10.186 14.394 1.00 92.69 116 SER A N 1
ATOM 909 C CA . SER A 1 116 ? 16.952 9.469 15.205 1.00 92.69 116 SER A CA 1
ATOM 910 C C . SER A 1 116 ? 18.069 8.819 14.378 1.00 92.69 116 SER A C 1
ATOM 912 O O . SER A 1 116 ? 19.121 8.472 14.907 1.00 92.69 116 SER A O 1
ATOM 914 N N . LEU A 1 117 ? 17.845 8.635 13.076 1.00 91.50 117 LEU A N 1
ATOM 915 C CA . LEU A 1 117 ? 18.830 8.087 12.154 1.00 91.50 117 LEU A CA 1
ATOM 916 C C . LEU A 1 117 ? 19.841 9.171 11.770 1.00 91.50 117 LEU A C 1
ATOM 918 O O . LEU A 1 117 ? 19.507 10.097 11.034 1.00 91.50 117 LEU A O 1
ATOM 922 N N . ASP A 1 118 ? 21.094 9.014 12.191 1.00 88.81 118 ASP A N 1
ATOM 923 C CA . ASP A 1 118 ? 22.170 9.968 11.876 1.00 88.81 118 ASP A CA 1
ATOM 924 C C . ASP A 1 118 ? 22.559 9.959 10.383 1.00 88.81 118 ASP A C 1
ATOM 926 O O . ASP A 1 118 ? 22.925 10.984 9.801 1.00 88.81 118 ASP A O 1
ATOM 930 N N . ASP A 1 119 ? 22.421 8.806 9.728 1.00 90.25 119 ASP A N 1
ATOM 931 C CA . ASP A 1 119 ? 22.840 8.567 8.346 1.00 90.25 119 ASP A CA 1
ATOM 932 C C . ASP A 1 119 ? 21.728 8.895 7.335 1.00 90.25 119 ASP A C 1
ATOM 934 O O . ASP A 1 119 ? 20.622 8.349 7.394 1.00 90.25 119 ASP A O 1
ATOM 938 N N . GLY A 1 120 ? 22.040 9.772 6.376 1.00 84.00 120 GLY A N 1
ATOM 939 C CA . GLY A 1 120 ? 21.124 10.159 5.304 1.00 84.00 120 GLY A CA 1
ATOM 940 C C . GLY A 1 120 ? 20.715 8.996 4.411 1.00 84.00 120 GLY A C 1
ATOM 941 O O . GLY A 1 120 ? 19.545 8.914 4.041 1.00 84.00 120 GLY A O 1
ATOM 942 N N . ASP A 1 121 ? 21.627 8.062 4.142 1.00 84.38 121 ASP A N 1
ATOM 943 C CA . ASP A 1 121 ? 21.328 6.908 3.295 1.00 84.38 121 ASP A CA 1
ATOM 944 C C . ASP A 1 121 ? 20.369 5.944 4.004 1.00 84.38 121 ASP A C 1
ATOM 946 O O . ASP A 1 121 ? 19.434 5.439 3.385 1.00 84.38 121 ASP A O 1
ATOM 950 N N . LYS A 1 122 ? 20.515 5.751 5.323 1.00 84.81 122 LYS A N 1
ATOM 951 C CA . LYS A 1 122 ? 19.580 4.925 6.106 1.00 84.81 122 LYS A CA 1
ATOM 952 C C . LYS A 1 122 ? 18.199 5.564 6.226 1.00 84.81 122 LYS A C 1
ATOM 954 O O . LYS A 1 122 ? 17.207 4.843 6.166 1.00 84.81 122 LYS A O 1
ATOM 959 N N . ARG A 1 123 ? 18.117 6.896 6.362 1.00 88.69 123 ARG A N 1
ATOM 960 C CA . ARG A 1 123 ? 16.830 7.620 6.337 1.00 88.69 123 ARG A CA 1
ATOM 961 C C . ARG A 1 123 ? 16.110 7.419 5.014 1.00 88.69 123 ARG A C 1
ATOM 963 O O . ARG A 1 123 ? 14.918 7.141 5.011 1.00 88.69 123 ARG A O 1
ATOM 970 N N . VAL A 1 124 ? 16.843 7.530 3.907 1.00 86.62 124 VAL A N 1
ATOM 971 C CA . VAL A 1 124 ? 16.294 7.265 2.578 1.00 86.62 124 VAL A CA 1
ATOM 972 C C . VAL A 1 124 ? 15.852 5.807 2.480 1.00 86.62 124 VAL A C 1
ATOM 974 O O . VAL A 1 124 ? 14.711 5.572 2.105 1.00 86.62 124 VAL A O 1
ATOM 977 N N . GLN A 1 125 ? 16.690 4.844 2.881 1.00 85.50 125 GLN A N 1
ATOM 978 C CA . GLN A 1 125 ? 16.363 3.415 2.828 1.00 85.50 125 GLN A CA 1
ATOM 979 C C . GLN A 1 125 ? 15.091 3.074 3.613 1.00 85.50 125 GLN A C 1
ATOM 981 O O . GLN A 1 125 ? 14.242 2.356 3.096 1.00 85.50 125 GLN A O 1
ATOM 986 N N . ALA A 1 126 ? 14.920 3.637 4.812 1.00 85.38 126 ALA A N 1
ATOM 987 C CA . ALA A 1 126 ? 13.734 3.433 5.645 1.00 85.38 126 ALA A CA 1
ATOM 988 C C . ALA A 1 126 ? 12.426 3.897 4.979 1.00 85.38 126 ALA A C 1
ATOM 990 O O . ALA A 1 126 ? 11.345 3.486 5.390 1.00 85.38 126 ALA A O 1
ATOM 991 N N . GLN A 1 127 ? 12.507 4.764 3.966 1.00 88.12 127 GLN A N 1
ATOM 992 C CA . GLN A 1 127 ? 11.358 5.267 3.210 1.00 88.12 127 GLN A CA 1
ATOM 993 C C . GLN A 1 127 ? 11.092 4.470 1.922 1.00 88.12 127 GLN A C 1
ATOM 995 O O . GLN A 1 127 ? 10.109 4.741 1.229 1.00 88.12 127 GLN A O 1
ATOM 1000 N N . LEU A 1 128 ? 11.944 3.496 1.578 1.00 90.31 128 LEU A N 1
ATOM 1001 C CA . LEU A 1 128 ? 11.839 2.720 0.338 1.00 90.31 128 LEU A CA 1
ATOM 1002 C C . LEU A 1 128 ? 11.040 1.432 0.481 1.00 90.31 128 LEU A C 1
ATOM 1004 O O . LEU A 1 128 ? 10.879 0.748 -0.522 1.00 90.31 128 LEU A O 1
ATOM 1008 N N . ASP A 1 129 ? 10.534 1.084 1.662 1.00 89.81 129 ASP A N 1
ATOM 1009 C CA . ASP A 1 129 ? 9.893 -0.219 1.894 1.00 89.81 129 ASP A CA 1
ATOM 1010 C C . ASP A 1 129 ? 8.775 -0.517 0.886 1.00 89.81 129 ASP A C 1
ATOM 1012 O O . ASP A 1 129 ? 8.723 -1.604 0.308 1.00 89.81 129 ASP A O 1
ATOM 1016 N N . VAL A 1 130 ? 7.932 0.482 0.595 1.00 91.81 130 VAL A N 1
ATOM 1017 C CA . VAL A 1 130 ? 6.871 0.371 -0.420 1.00 91.81 130 VAL A CA 1
ATOM 1018 C C . VAL A 1 130 ? 7.464 0.161 -1.814 1.00 91.81 130 VAL A C 1
ATOM 1020 O O . VAL A 1 130 ? 7.047 -0.742 -2.530 1.00 91.81 130 VAL A O 1
ATOM 1023 N N . LEU A 1 131 ? 8.477 0.952 -2.186 1.00 93.75 131 LEU A N 1
ATOM 1024 C CA . LEU A 1 131 ? 9.131 0.842 -3.492 1.00 93.75 131 LEU A CA 1
ATOM 1025 C C . LEU A 1 131 ? 9.801 -0.527 -3.666 1.00 93.75 131 LEU A C 1
ATOM 1027 O O . LEU A 1 131 ? 9.669 -1.149 -4.715 1.00 93.75 131 LEU A O 1
ATOM 1031 N N . CYS A 1 132 ? 10.498 -1.005 -2.637 1.00 94.25 132 CYS A N 1
ATOM 1032 C CA . CYS A 1 132 ? 11.148 -2.306 -2.628 1.00 94.25 132 CYS A CA 1
ATOM 1033 C C . CYS A 1 132 ? 10.113 -3.424 -2.793 1.00 94.25 132 CYS A C 1
ATOM 1035 O O . CYS A 1 132 ? 10.286 -4.289 -3.647 1.00 94.25 132 CYS A O 1
ATOM 1037 N N . SER A 1 133 ? 9.007 -3.365 -2.045 1.00 95.06 133 SER A N 1
ATOM 1038 C CA . SER A 1 133 ? 7.883 -4.304 -2.155 1.00 95.06 133 SER A CA 1
ATOM 1039 C C . SER A 1 133 ? 7.291 -4.344 -3.573 1.00 95.06 133 SER A C 1
ATOM 1041 O O . SER A 1 133 ? 7.155 -5.420 -4.167 1.00 95.06 133 SER A O 1
ATOM 1043 N N . ASP A 1 134 ? 7.050 -3.178 -4.180 1.00 95.44 134 ASP A N 1
ATOM 1044 C CA . ASP A 1 134 ? 6.551 -3.072 -5.556 1.00 95.44 134 ASP A CA 1
ATOM 1045 C C . ASP A 1 134 ? 7.554 -3.641 -6.573 1.00 95.44 134 ASP A C 1
ATOM 1047 O O . ASP A 1 134 ? 7.173 -4.376 -7.487 1.00 95.44 134 ASP A O 1
ATOM 1051 N N . MET A 1 135 ? 8.851 -3.355 -6.411 1.00 96.12 135 MET A N 1
ATOM 1052 C CA . MET A 1 135 ? 9.911 -3.892 -7.273 1.00 96.12 135 MET A CA 1
ATOM 1053 C C . MET A 1 135 ? 10.028 -5.414 -7.156 1.00 96.12 135 MET A C 1
ATOM 1055 O O . MET A 1 135 ? 10.191 -6.099 -8.168 1.00 96.12 135 MET A O 1
ATOM 1059 N N . GLN A 1 136 ? 9.923 -5.960 -5.942 1.00 95.81 136 GLN A N 1
ATOM 1060 C CA . GLN A 1 136 ? 9.935 -7.403 -5.710 1.00 95.81 136 GLN A CA 1
ATOM 1061 C C . GLN A 1 136 ? 8.752 -8.085 -6.411 1.00 95.81 136 GLN A C 1
ATOM 1063 O O . GLN A 1 136 ? 8.945 -9.077 -7.122 1.00 95.81 136 GLN A O 1
ATOM 1068 N N . ALA A 1 137 ? 7.552 -7.513 -6.270 1.00 95.62 137 ALA A N 1
ATOM 1069 C CA . ALA A 1 137 ? 6.327 -8.029 -6.873 1.00 95.62 137 ALA A CA 1
ATOM 1070 C C . ALA A 1 137 ? 6.395 -7.973 -8.402 1.00 95.62 137 ALA A C 1
ATOM 1072 O O . ALA A 1 137 ? 6.088 -8.948 -9.091 1.00 95.62 137 ALA A O 1
ATOM 1073 N N . PHE A 1 138 ? 6.870 -6.851 -8.944 1.00 96.00 138 PHE A N 1
ATOM 1074 C CA . PHE A 1 138 ? 7.015 -6.660 -10.379 1.00 96.00 138 PHE A CA 1
ATOM 1075 C C . PHE A 1 138 ? 8.004 -7.645 -11.004 1.00 96.00 138 PHE A C 1
ATOM 1077 O O . PHE A 1 138 ? 7.714 -8.227 -12.050 1.00 96.00 138 PHE A O 1
ATOM 1084 N N . LYS A 1 139 ? 9.148 -7.879 -10.352 1.00 95.81 139 LYS A N 1
ATOM 1085 C CA . LYS A 1 139 ? 10.137 -8.864 -10.805 1.00 95.81 139 LYS A CA 1
ATOM 1086 C C . LYS A 1 139 ? 9.607 -10.296 -10.764 1.00 95.81 139 LYS A C 1
ATOM 1088 O O . LYS A 1 139 ? 9.950 -11.077 -11.647 1.00 95.81 139 LYS A O 1
ATOM 1093 N N . ALA A 1 140 ? 8.786 -10.638 -9.770 1.00 94.69 140 ALA A N 1
ATOM 1094 C CA . ALA A 1 140 ? 8.139 -11.947 -9.693 1.00 94.69 140 ALA A CA 1
ATOM 1095 C C . ALA A 1 140 ? 7.095 -12.143 -10.807 1.00 94.69 140 ALA A C 1
ATOM 1097 O O . ALA A 1 140 ? 7.043 -13.204 -11.428 1.00 94.69 140 ALA A O 1
ATOM 1098 N N . ALA A 1 141 ? 6.306 -11.110 -11.112 1.00 94.25 141 ALA A N 1
ATOM 1099 C CA . ALA A 1 141 ? 5.300 -11.159 -12.172 1.00 94.25 141 ALA A CA 1
ATOM 1100 C C . ALA A 1 141 ? 5.917 -11.142 -13.580 1.00 94.25 141 ALA A C 1
ATOM 1102 O O . ALA A 1 141 ? 5.387 -11.762 -14.510 1.00 94.25 141 ALA A O 1
ATOM 1103 N N . ASN A 1 142 ? 7.048 -10.455 -13.749 1.00 94.44 142 ASN A N 1
ATOM 1104 C CA . ASN A 1 142 ? 7.717 -10.262 -15.032 1.00 94.44 142 ASN A CA 1
ATO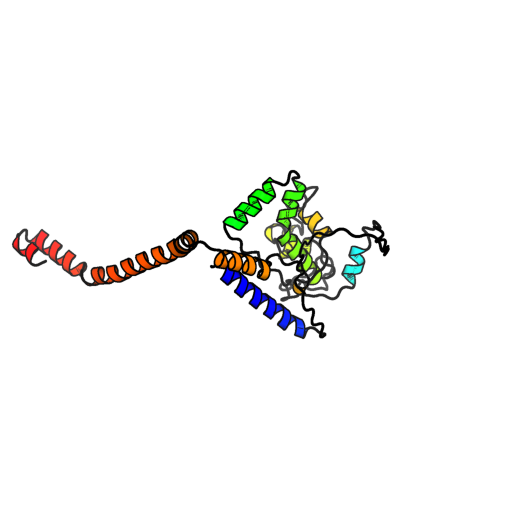M 1105 C C . ASN A 1 142 ? 9.171 -10.757 -14.989 1.00 94.44 142 ASN A C 1
ATOM 1107 O O . ASN A 1 142 ? 10.098 -9.949 -14.892 1.00 94.44 142 ASN A O 1
ATOM 1111 N N . PRO A 1 14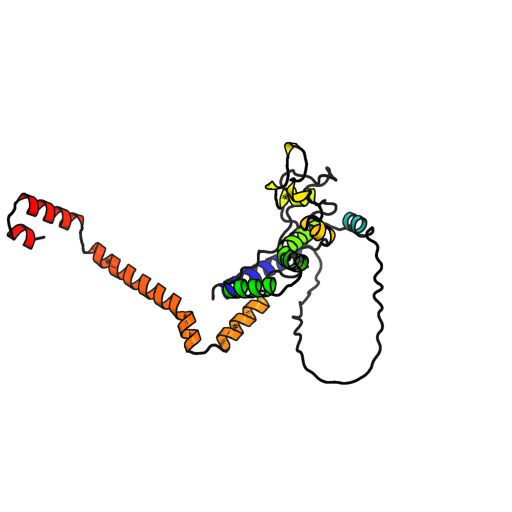3 ? 9.409 -12.074 -15.114 1.00 92.00 143 PRO A N 1
ATOM 1112 C CA . PRO A 1 143 ? 10.756 -12.597 -15.295 1.00 92.00 143 PRO A CA 1
ATOM 1113 C C . PRO A 1 143 ? 11.444 -11.928 -16.494 1.00 92.00 143 PRO A C 1
ATOM 1115 O O . PRO A 1 143 ? 10.814 -11.700 -17.528 1.00 92.00 143 PRO A O 1
ATOM 1118 N N . LYS A 1 144 ? 12.747 -11.643 -16.368 1.00 89.56 144 LYS A N 1
ATOM 1119 C CA . LYS A 1 144 ? 13.584 -10.953 -17.378 1.00 89.56 144 LYS A CA 1
ATOM 1120 C C . LYS A 1 144 ? 13.274 -9.465 -17.609 1.00 89.56 144 LYS A C 1
ATOM 1122 O O . LYS A 1 144 ? 13.832 -8.881 -18.539 1.00 89.56 144 LYS A O 1
ATOM 1127 N N . CYS A 1 145 ? 12.423 -8.845 -16.792 1.00 92.38 145 CYS A N 1
ATOM 1128 C CA . CYS A 1 145 ? 12.198 -7.403 -16.866 1.00 92.38 145 CYS A CA 1
ATOM 1129 C C . CYS A 1 145 ? 13.461 -6.599 -16.524 1.00 92.38 145 CYS A C 1
ATOM 1131 O O . CYS A 1 145 ? 14.348 -7.054 -15.792 1.00 92.38 145 CYS A O 1
ATOM 1133 N N . CYS A 1 146 ? 13.532 -5.377 -17.044 1.00 93.31 146 CYS A N 1
ATOM 1134 C CA . CYS A 1 146 ? 14.516 -4.388 -16.622 1.00 93.31 146 CYS A CA 1
ATOM 1135 C C . CYS A 1 146 ? 13.864 -3.242 -15.833 1.00 93.31 146 CYS A C 1
ATOM 1137 O O . CYS A 1 146 ? 12.641 -3.168 -15.711 1.00 93.31 146 CYS A O 1
ATOM 1139 N N . LEU A 1 147 ? 14.689 -2.369 -15.246 1.00 92.75 147 LEU A N 1
ATOM 1140 C CA . LEU A 1 147 ? 14.207 -1.247 -14.436 1.00 92.75 147 LEU A CA 1
ATOM 1141 C C . LEU A 1 147 ? 13.325 -0.302 -15.264 1.00 92.75 147 LEU A C 1
ATOM 1143 O O . LEU A 1 147 ? 12.353 0.252 -14.766 1.00 92.75 147 LEU A O 1
ATOM 1147 N N . GLU A 1 148 ? 13.643 -0.147 -16.541 1.00 92.31 148 GLU A N 1
ATOM 1148 C CA . GLU A 1 148 ? 12.894 0.664 -17.491 1.00 92.31 148 GLU A CA 1
ATOM 1149 C C . GLU A 1 148 ? 11.462 0.135 -17.682 1.00 92.31 148 GLU A C 1
ATOM 1151 O O . GLU A 1 148 ? 10.516 0.920 -17.688 1.00 92.31 148 GLU A O 1
ATOM 1156 N N . ASP A 1 149 ? 11.274 -1.192 -17.737 1.00 93.19 149 ASP A N 1
ATOM 1157 C CA . ASP A 1 149 ? 9.937 -1.804 -17.780 1.00 93.19 149 ASP A CA 1
ATOM 1158 C C . ASP A 1 149 ? 9.143 -1.504 -16.500 1.00 93.19 149 ASP A C 1
ATOM 1160 O O . ASP A 1 149 ? 7.944 -1.229 -16.563 1.00 93.19 149 ASP A O 1
ATOM 1164 N N . PHE A 1 150 ? 9.812 -1.523 -15.341 1.00 94.62 150 PHE A N 1
ATOM 1165 C CA . PHE A 1 150 ? 9.197 -1.154 -14.066 1.00 94.62 150 PHE A CA 1
ATOM 1166 C C . PHE A 1 150 ? 8.785 0.317 -14.045 1.00 94.62 150 PHE A C 1
ATOM 1168 O O . PHE A 1 150 ? 7.672 0.626 -13.637 1.00 94.62 150 PHE A O 1
ATOM 1175 N N . ILE A 1 151 ? 9.641 1.226 -14.518 1.00 92.75 151 ILE A N 1
ATOM 1176 C CA . ILE A 1 151 ? 9.353 2.667 -14.534 1.00 92.75 151 ILE A CA 1
ATOM 1177 C C . ILE A 1 151 ? 8.178 2.976 -15.460 1.00 92.75 151 ILE A C 1
ATOM 1179 O O . ILE A 1 151 ? 7.291 3.724 -15.063 1.00 92.75 151 ILE A O 1
ATOM 1183 N N .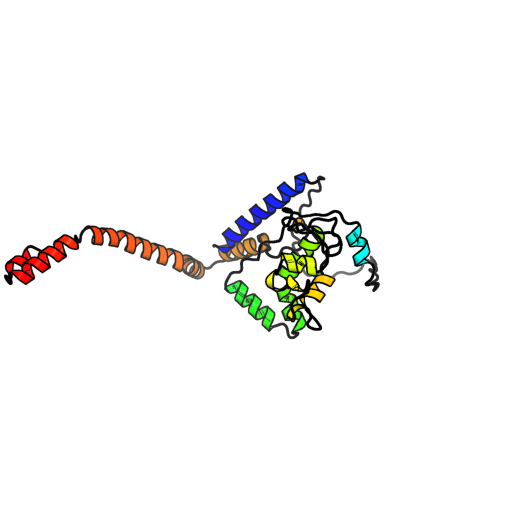 ARG A 1 152 ? 8.099 2.339 -16.635 1.00 91.19 152 ARG A N 1
ATOM 1184 C CA . ARG A 1 152 ? 6.953 2.473 -17.554 1.00 91.19 152 ARG A CA 1
ATOM 1185 C C . ARG A 1 152 ? 5.615 2.141 -16.892 1.00 91.19 152 ARG A C 1
ATOM 1187 O O . ARG A 1 152 ? 4.601 2.737 -17.241 1.00 91.19 152 ARG A O 1
ATOM 1194 N N . TRP A 1 153 ? 5.608 1.197 -15.953 1.00 92.88 153 TRP A N 1
ATOM 1195 C CA . TRP A 1 153 ? 4.414 0.808 -15.206 1.00 92.88 153 TRP A CA 1
ATOM 1196 C C . TRP A 1 153 ? 4.190 1.659 -13.942 1.00 92.88 153 TRP A C 1
ATOM 1198 O O . TRP A 1 153 ? 3.086 2.154 -13.726 1.00 92.88 153 TRP A O 1
ATOM 1208 N N . HIS A 1 154 ? 5.220 1.840 -13.111 1.00 92.25 154 HIS A N 1
ATOM 1209 C CA . HIS A 1 154 ? 5.120 2.439 -11.771 1.00 92.25 154 HIS A CA 1
ATOM 1210 C C . HIS A 1 154 ? 5.184 3.969 -11.779 1.00 92.25 154 HIS A C 1
ATOM 1212 O O . HIS A 1 154 ? 4.464 4.630 -11.032 1.00 92.25 154 HIS A O 1
ATOM 1218 N N . SER A 1 155 ? 6.009 4.547 -12.657 1.00 90.38 155 SER A N 1
ATOM 1219 C CA . SER A 1 155 ? 6.126 5.996 -12.842 1.00 90.38 155 SER A CA 1
ATOM 1220 C C . SER A 1 155 ? 6.196 6.364 -14.329 1.00 90.38 155 SER A C 1
ATOM 1222 O O . SER A 1 155 ? 7.257 6.752 -14.827 1.00 90.38 155 SER A O 1
ATOM 1224 N N . PRO A 1 156 ? 5.060 6.322 -15.055 1.00 86.31 156 PRO A N 1
ATOM 1225 C CA . PRO A 1 156 ? 5.011 6.696 -16.471 1.00 86.31 156 PRO A CA 1
ATOM 1226 C C . PRO A 1 156 ? 5.532 8.115 -16.749 1.00 86.31 156 PRO A C 1
ATOM 1228 O O . PRO A 1 156 ? 5.965 8.412 -17.851 1.00 86.31 156 PRO A O 1
ATOM 1231 N N . LYS A 1 157 ? 5.524 8.998 -15.739 1.00 86.44 157 LYS A N 1
ATOM 1232 C CA . LYS A 1 157 ? 6.057 10.368 -15.827 1.00 86.44 157 LYS A CA 1
ATOM 1233 C C . LYS A 1 157 ? 7.581 10.427 -15.947 1.00 86.44 157 LYS A C 1
ATOM 1235 O O . LYS A 1 157 ? 8.106 11.435 -16.403 1.00 86.44 157 LYS A O 1
ATOM 1240 N N . ASP A 1 158 ? 8.281 9.394 -15.484 1.00 87.38 158 ASP A N 1
ATOM 1241 C CA . ASP A 1 158 ? 9.740 9.293 -15.571 1.00 87.38 158 ASP A CA 1
ATOM 1242 C C . ASP A 1 158 ? 10.208 8.524 -16.816 1.00 87.38 158 ASP A C 1
ATOM 1244 O O . ASP A 1 158 ? 11.410 8.319 -16.990 1.00 87.38 158 ASP A O 1
ATOM 1248 N N . TRP A 1 159 ? 9.273 8.112 -17.675 1.00 87.88 159 TRP A N 1
ATOM 1249 C CA . TRP A 1 159 ? 9.547 7.511 -18.972 1.00 87.88 159 TRP A CA 1
ATOM 1250 C C . TRP A 1 159 ? 9.292 8.532 -20.082 1.00 87.88 159 TRP A C 1
ATOM 1252 O O . TRP A 1 159 ? 8.189 9.063 -20.204 1.00 87.88 159 TRP A O 1
ATOM 1262 N N . ILE A 1 160 ? 10.309 8.809 -20.895 1.00 86.06 160 ILE A N 1
ATOM 1263 C CA . ILE A 1 160 ? 10.199 9.719 -22.035 1.00 86.06 160 ILE A CA 1
ATOM 1264 C C . ILE A 1 160 ? 9.940 8.866 -23.278 1.00 86.06 160 ILE A C 1
ATOM 1266 O O . ILE A 1 160 ? 10.850 8.223 -23.797 1.00 86.06 160 ILE A O 1
ATOM 1270 N N . GLU A 1 161 ? 8.687 8.841 -23.745 1.00 81.19 161 GLU A N 1
ATOM 1271 C CA . GLU A 1 161 ? 8.273 8.010 -24.888 1.00 81.19 161 GLU A CA 1
ATOM 1272 C C . GLU A 1 161 ? 8.980 8.390 -26.197 1.00 81.19 161 GLU A C 1
ATOM 1274 O O . GLU A 1 161 ? 9.318 7.504 -26.973 1.00 81.19 161 GLU A O 1
ATOM 1279 N N . GLU A 1 162 ? 9.238 9.682 -26.430 1.00 80.69 162 GLU A N 1
ATOM 1280 C CA . GLU A 1 162 ? 9.841 10.181 -27.680 1.00 80.69 162 GLU A CA 1
ATOM 1281 C C . GLU A 1 162 ? 11.294 9.726 -27.876 1.00 80.69 162 GLU A C 1
ATOM 1283 O O . GLU A 1 162 ? 11.731 9.501 -29.003 1.00 80.69 162 GLU A O 1
ATOM 1288 N N . GLU A 1 163 ? 12.036 9.586 -26.778 1.00 78.19 163 GLU A N 1
ATOM 1289 C CA . GLU A 1 163 ? 13.462 9.244 -26.778 1.00 78.19 163 GLU A CA 1
ATOM 1290 C C . GLU A 1 163 ? 13.730 7.811 -26.288 1.00 78.19 163 GLU A C 1
ATOM 1292 O O . GLU A 1 163 ? 14.885 7.393 -26.217 1.00 78.19 163 GLU A O 1
ATOM 1297 N N . GLU A 1 164 ? 12.674 7.067 -25.930 1.00 80.44 164 GLU A N 1
ATOM 1298 C CA . GLU A 1 164 ? 12.732 5.744 -25.286 1.00 80.44 164 GLU A CA 1
ATOM 1299 C C . GLU A 1 164 ? 13.721 5.693 -24.103 1.00 80.44 164 GLU A C 1
ATOM 1301 O O . GLU A 1 164 ? 14.440 4.709 -23.897 1.00 80.44 164 GLU A O 1
ATOM 1306 N N . CYS A 1 165 ? 13.781 6.776 -23.323 1.00 82.38 165 CYS A N 1
ATOM 1307 C CA . CYS A 1 165 ? 14.792 6.979 -22.292 1.00 82.38 165 CYS A CA 1
ATOM 1308 C C . CYS A 1 165 ? 14.182 7.313 -20.920 1.00 82.38 165 CYS A C 1
ATOM 1310 O O . CYS A 1 165 ? 13.004 7.656 -20.778 1.00 82.38 165 CYS A O 1
ATOM 1312 N N . LEU A 1 166 ? 15.002 7.172 -19.876 1.00 87.12 166 LEU A N 1
ATOM 1313 C CA . LEU A 1 166 ? 14.638 7.558 -18.515 1.00 87.12 166 LEU A CA 1
ATOM 1314 C C . LEU A 1 166 ? 14.792 9.069 -18.319 1.00 87.12 166 LEU A C 1
ATOM 1316 O O . LEU A 1 166 ? 15.709 9.675 -18.868 1.00 87.12 166 LEU A O 1
ATOM 1320 N N . SER A 1 167 ? 13.948 9.656 -17.467 1.00 85.19 167 SER A N 1
ATOM 1321 C CA . SER A 1 167 ? 14.053 11.069 -17.090 1.00 85.19 167 SER A CA 1
ATOM 1322 C C . SER A 1 167 ? 15.436 11.423 -16.521 1.00 85.19 167 SER A C 1
ATOM 1324 O O . SER A 1 167 ? 16.103 10.594 -15.896 1.00 85.19 167 SER A O 1
ATOM 1326 N N . GLU A 1 168 ? 15.859 12.686 -16.658 1.00 82.44 168 GLU A N 1
ATOM 1327 C CA . GLU A 1 168 ? 17.146 13.167 -16.119 1.00 82.44 168 GLU A CA 1
ATOM 1328 C C . GLU A 1 168 ? 17.311 12.854 -14.621 1.00 82.44 168 GLU A C 1
ATOM 1330 O O . GLU A 1 168 ? 18.398 12.495 -14.167 1.00 82.44 168 GLU A O 1
ATOM 1335 N N . ARG A 1 169 ? 16.209 12.906 -13.857 1.00 84.31 169 ARG A N 1
ATOM 1336 C CA . ARG A 1 169 ? 16.152 12.529 -12.436 1.00 84.31 169 ARG A CA 1
ATOM 1337 C C . ARG A 1 169 ? 16.591 11.084 -12.208 1.00 84.31 169 ARG A C 1
ATOM 1339 O O . ARG A 1 169 ? 17.267 10.792 -11.223 1.00 84.31 169 ARG A O 1
ATOM 1346 N N . MET A 1 170 ? 16.195 10.180 -13.099 1.00 82.75 170 MET A N 1
ATOM 1347 C CA . MET A 1 170 ? 16.506 8.760 -13.000 1.00 82.75 170 MET A CA 1
ATOM 1348 C C . MET A 1 170 ? 17.945 8.430 -13.416 1.00 82.75 170 MET A C 1
ATOM 1350 O O . MET A 1 170 ? 18.490 7.420 -12.967 1.00 82.75 170 MET A O 1
ATOM 1354 N N . LEU A 1 171 ? 18.578 9.305 -14.199 1.00 81.19 171 LEU A N 1
ATOM 1355 C CA . LEU A 1 171 ? 19.962 9.178 -14.662 1.00 81.19 171 LEU A CA 1
ATOM 1356 C C . LEU A 1 171 ? 20.996 9.765 -13.687 1.00 81.19 171 LEU A C 1
ATOM 1358 O O . LEU A 1 171 ? 22.200 9.677 -13.938 1.00 81.19 171 LEU A O 1
ATOM 1362 N N . LEU A 1 172 ? 20.553 10.349 -12.569 1.00 82.62 172 LEU A N 1
ATOM 1363 C CA . LEU A 1 172 ? 21.454 10.930 -11.578 1.00 82.62 172 LEU A CA 1
ATOM 1364 C C . LEU A 1 172 ? 22.427 9.881 -11.001 1.00 82.62 172 LEU A C 1
ATOM 1366 O O . LEU A 1 172 ? 22.030 8.747 -10.701 1.00 82.62 172 LEU A O 1
ATOM 1370 N N . PRO A 1 173 ? 23.706 10.249 -10.789 1.00 76.12 173 PRO A N 1
ATOM 1371 C CA . PRO A 1 173 ? 24.667 9.366 -10.142 1.00 76.12 173 PRO A CA 1
ATOM 1372 C C . PRO A 1 173 ? 24.197 9.023 -8.721 1.00 76.12 173 PRO A C 1
ATOM 1374 O O . PRO A 1 173 ? 23.696 9.881 -8.000 1.00 76.12 173 PRO A O 1
ATOM 1377 N N . ASN A 1 174 ? 24.378 7.762 -8.311 1.00 81.62 174 ASN A N 1
ATOM 1378 C CA . ASN A 1 174 ? 23.896 7.211 -7.035 1.00 81.62 174 ASN A CA 1
ATOM 1379 C C . ASN A 1 174 ? 22.368 7.198 -6.851 1.00 81.62 174 ASN A C 1
ATOM 1381 O O . ASN A 1 174 ? 21.890 7.308 -5.723 1.00 81.62 174 ASN A O 1
ATOM 1385 N N . ASN A 1 175 ? 21.599 6.991 -7.923 1.00 87.38 175 ASN A N 1
ATOM 1386 C CA . ASN A 1 175 ? 20.148 6.875 -7.822 1.00 87.38 175 ASN A CA 1
ATOM 1387 C C . ASN A 1 175 ? 19.703 5.723 -6.896 1.00 87.38 175 ASN A C 1
ATOM 1389 O O . ASN A 1 175 ? 19.952 4.541 -7.148 1.00 87.38 175 ASN A O 1
ATOM 1393 N N . THR A 1 176 ? 18.976 6.090 -5.846 1.00 88.75 176 THR A N 1
ATOM 1394 C CA . THR A 1 176 ? 18.365 5.193 -4.868 1.00 88.75 176 THR A CA 1
ATOM 1395 C C . THR A 1 176 ? 17.454 4.136 -5.495 1.00 88.75 176 THR A C 1
ATOM 1397 O O . THR A 1 176 ? 17.469 2.990 -5.060 1.00 88.75 176 THR A O 1
ATOM 1400 N N . TRP A 1 177 ? 16.699 4.473 -6.544 1.00 91.19 177 TRP A N 1
ATOM 1401 C CA . TRP A 1 177 ? 15.804 3.530 -7.223 1.00 91.19 177 TRP A CA 1
ATOM 1402 C C . TRP A 1 177 ? 16.587 2.421 -7.920 1.00 91.19 177 TRP A C 1
ATOM 1404 O O . TRP A 1 177 ? 16.187 1.264 -7.872 1.00 91.19 177 TRP A O 1
ATOM 1414 N N . VAL A 1 178 ? 17.733 2.753 -8.520 1.00 91.19 178 VAL A N 1
ATOM 1415 C CA . VAL A 1 178 ? 18.615 1.766 -9.158 1.00 91.19 178 VAL A CA 1
ATOM 1416 C C . VAL A 1 178 ? 19.238 0.850 -8.104 1.00 91.19 178 VAL A C 1
ATOM 1418 O O . VAL A 1 178 ? 19.293 -0.362 -8.303 1.00 91.19 178 VAL A O 1
ATOM 1421 N N . LYS A 1 179 ? 19.678 1.406 -6.965 1.00 91.12 179 LYS A N 1
ATOM 1422 C CA . LYS A 1 179 ? 20.191 0.614 -5.833 1.00 91.12 179 LYS A CA 1
ATOM 1423 C C . LYS A 1 179 ? 19.121 -0.347 -5.302 1.00 91.12 179 LYS A C 1
ATOM 1425 O O . LYS A 1 179 ? 19.352 -1.552 -5.286 1.00 91.12 179 LYS A O 1
ATOM 1430 N N . CYS A 1 180 ? 17.934 0.176 -4.989 1.00 92.69 180 CYS A N 1
ATOM 1431 C CA . CYS A 1 180 ? 16.787 -0.600 -4.517 1.00 92.69 180 CYS A CA 1
ATOM 1432 C C . CYS A 1 180 ? 16.391 -1.688 -5.522 1.00 92.69 180 CYS A C 1
ATOM 1434 O O . CYS A 1 180 ? 16.220 -2.846 -5.150 1.00 92.69 180 CYS A O 1
ATOM 1436 N N . TRP A 1 181 ? 16.359 -1.359 -6.817 1.00 93.81 181 TRP A N 1
ATOM 1437 C CA . TRP A 1 181 ? 16.101 -2.334 -7.869 1.00 93.81 181 TRP A CA 1
ATOM 1438 C C . TRP A 1 181 ? 17.141 -3.446 -7.874 1.00 93.81 181 TRP A C 1
ATOM 1440 O O . TRP A 1 181 ? 16.775 -4.607 -7.984 1.00 93.81 181 TRP A O 1
ATOM 1450 N N . ASN A 1 182 ? 18.429 -3.143 -7.751 1.00 92.25 182 ASN A N 1
ATOM 1451 C CA . ASN A 1 182 ? 19.467 -4.175 -7.760 1.00 92.25 182 ASN A CA 1
ATOM 1452 C C . ASN A 1 182 ? 19.409 -5.091 -6.526 1.00 92.25 182 ASN A C 1
ATOM 1454 O O . ASN A 1 182 ? 19.739 -6.271 -6.639 1.00 92.25 182 ASN A O 1
ATOM 1458 N N . GLU A 1 183 ? 18.965 -4.568 -5.384 1.00 91.62 183 GLU A N 1
ATOM 1459 C CA . GLU A 1 183 ? 18.797 -5.315 -4.131 1.00 91.62 183 GLU A CA 1
ATOM 1460 C C . GLU A 1 183 ? 17.492 -6.130 -4.087 1.00 91.62 183 GLU A C 1
ATOM 1462 O O . GLU A 1 183 ? 17.448 -7.199 -3.478 1.00 91.62 183 GLU A O 1
ATOM 1467 N N . ALA A 1 184 ? 16.432 -5.664 -4.754 1.00 94.00 184 ALA A N 1
ATOM 1468 C CA . ALA A 1 184 ? 15.123 -6.307 -4.740 1.00 94.00 184 ALA A CA 1
ATOM 1469 C C . ALA A 1 184 ? 15.144 -7.686 -5.424 1.00 94.00 184 ALA A C 1
ATOM 1471 O O . ALA A 1 184 ? 15.469 -7.819 -6.610 1.00 94.00 184 ALA A O 1
ATOM 1472 N N . MET A 1 185 ? 14.722 -8.715 -4.692 1.00 93.88 185 MET A N 1
ATOM 1473 C CA . MET A 1 185 ? 14.577 -10.085 -5.194 1.00 93.88 185 MET A CA 1
ATOM 1474 C C . MET A 1 185 ? 13.198 -10.303 -5.844 1.00 93.88 185 MET A C 1
ATOM 1476 O O . MET A 1 185 ? 12.238 -9.650 -5.454 1.00 93.88 185 MET A O 1
ATOM 1480 N N . PRO A 1 186 ? 13.048 -11.213 -6.822 1.00 94.50 186 PRO A N 1
ATOM 1481 C CA . PRO A 1 186 ? 11.740 -11.546 -7.391 1.00 94.50 186 PRO A CA 1
ATOM 1482 C C . PRO A 1 186 ? 10.897 -12.331 -6.372 1.00 94.50 186 PRO A C 1
ATOM 1484 O O . PRO A 1 186 ? 11.002 -13.551 -6.285 1.00 94.50 186 PRO A O 1
ATOM 1487 N N . ILE A 1 187 ? 10.084 -11.634 -5.575 1.00 93.56 187 ILE A N 1
ATOM 1488 C CA . ILE A 1 187 ? 9.238 -12.236 -4.535 1.00 93.56 187 ILE A CA 1
ATOM 1489 C C . ILE A 1 187 ? 7.787 -11.794 -4.772 1.00 93.56 187 ILE A C 1
ATOM 1491 O O . ILE A 1 187 ? 7.527 -10.590 -4.753 1.00 93.56 187 ILE A O 1
ATOM 1495 N N . PRO A 1 188 ? 6.834 -12.720 -4.994 1.00 92.00 188 PRO A N 1
ATOM 1496 C CA . PRO A 1 188 ? 5.424 -12.368 -5.141 1.00 92.00 188 PRO A CA 1
ATOM 1497 C C . PRO A 1 188 ? 4.841 -11.905 -3.802 1.00 92.00 188 PRO A C 1
ATOM 1499 O O . PRO A 1 188 ? 5.265 -12.380 -2.751 1.00 92.00 188 PRO A O 1
ATOM 1502 N N . VAL A 1 189 ? 3.823 -11.040 -3.836 1.00 91.25 189 VAL A N 1
ATOM 1503 C CA . VAL A 1 189 ? 3.211 -10.405 -2.646 1.00 91.25 189 VAL A CA 1
ATOM 1504 C C . VAL A 1 189 ? 2.896 -11.367 -1.506 1.00 91.25 189 VAL A C 1
ATOM 1506 O O . VAL A 1 189 ? 3.141 -11.047 -0.348 1.00 91.25 189 VAL A O 1
ATOM 1509 N N . ILE A 1 190 ? 2.406 -12.563 -1.824 1.00 88.56 190 ILE A N 1
ATOM 1510 C CA . ILE A 1 190 ? 2.038 -13.589 -0.840 1.00 88.56 190 ILE A CA 1
ATOM 1511 C C . ILE A 1 190 ? 3.211 -14.056 0.047 1.00 88.56 190 ILE A C 1
ATOM 1513 O O . ILE A 1 190 ? 2.986 -14.501 1.172 1.00 88.56 190 ILE A O 1
ATOM 1517 N N . ASN A 1 191 ? 4.446 -13.895 -0.445 1.00 90.69 191 ASN A N 1
ATOM 1518 C CA . ASN A 1 191 ? 5.694 -14.289 0.212 1.00 90.69 191 ASN A CA 1
ATOM 1519 C C . ASN A 1 191 ? 6.539 -13.089 0.673 1.00 90.69 191 ASN A C 1
ATOM 1521 O O . ASN A 1 191 ? 7.635 -13.276 1.201 1.00 90.69 191 ASN A O 1
ATOM 1525 N N . GLN A 1 192 ? 6.081 -11.858 0.446 1.00 91.38 192 GLN A N 1
ATOM 1526 C CA . GLN A 1 192 ? 6.810 -10.662 0.855 1.00 91.38 192 GLN A CA 1
ATOM 1527 C C . GLN A 1 192 ? 6.627 -10.368 2.346 1.00 91.38 192 GLN A C 1
ATOM 1529 O O . GLN A 1 192 ? 5.627 -10.736 2.968 1.00 91.38 192 GLN A O 1
ATOM 1534 N N . ALA A 1 193 ? 7.583 -9.630 2.915 1.00 89.81 193 ALA A N 1
ATOM 1535 C CA . ALA A 1 193 ? 7.405 -9.030 4.230 1.00 89.81 193 ALA A CA 1
ATOM 1536 C C . ALA A 1 193 ? 6.222 -8.048 4.197 1.00 89.81 193 ALA A C 1
ATOM 1538 O O . ALA A 1 193 ? 6.091 -7.250 3.266 1.00 89.81 193 ALA A O 1
ATOM 1539 N N . ARG A 1 194 ? 5.352 -8.117 5.209 1.00 88.69 194 ARG A N 1
ATOM 1540 C CA . ARG A 1 194 ? 4.130 -7.305 5.265 1.00 88.69 194 ARG A CA 1
ATOM 1541 C C . ARG A 1 194 ? 4.469 -5.855 5.593 1.00 88.69 194 ARG A C 1
ATOM 1543 O O . ARG A 1 194 ? 5.017 -5.591 6.660 1.00 88.69 194 ARG A O 1
ATOM 1550 N N . LEU A 1 195 ? 4.063 -4.929 4.725 1.00 88.44 195 LEU A N 1
ATOM 1551 C CA . LEU A 1 195 ? 4.162 -3.484 4.973 1.00 88.44 195 LEU A CA 1
ATOM 1552 C C . LEU A 1 195 ? 3.214 -3.021 6.086 1.00 88.44 195 LEU A C 1
ATOM 1554 O O . LEU A 1 195 ? 3.516 -2.085 6.820 1.00 88.44 195 LEU A O 1
ATOM 1558 N N . PHE A 1 196 ? 2.064 -3.683 6.207 1.00 89.25 196 PHE A N 1
ATOM 1559 C CA . PHE A 1 196 ? 1.082 -3.461 7.259 1.00 89.25 196 PHE A CA 1
ATOM 1560 C C . PHE A 1 196 ? 0.824 -4.780 7.981 1.00 89.25 196 PHE A C 1
ATOM 1562 O O . PHE A 1 196 ? 0.198 -5.686 7.430 1.00 89.25 196 PHE A O 1
ATOM 1569 N N . ASN A 1 197 ? 1.331 -4.904 9.209 1.00 88.50 197 ASN A N 1
ATOM 1570 C CA . ASN A 1 197 ? 1.034 -6.050 10.059 1.00 88.50 197 ASN A CA 1
ATOM 1571 C C . ASN A 1 197 ? -0.252 -5.776 10.839 1.00 88.50 197 ASN A C 1
ATOM 1573 O O . ASN A 1 197 ? -0.242 -5.251 11.952 1.00 88.50 197 ASN A O 1
ATOM 1577 N N . GLU A 1 198 ? -1.371 -6.141 10.231 1.00 90.00 198 GLU A N 1
ATOM 1578 C CA . GLU A 1 198 ? -2.689 -5.886 10.786 1.00 90.00 198 GLU A CA 1
ATOM 1579 C C . GLU A 1 198 ? -2.960 -6.658 12.078 1.00 90.00 198 GLU A C 1
ATOM 1581 O O . GLU A 1 198 ? -3.762 -6.201 12.885 1.00 90.00 198 GLU A O 1
ATOM 1586 N N . THR A 1 199 ? -2.316 -7.815 12.278 1.00 91.06 199 THR A N 1
ATOM 1587 C CA . THR A 1 199 ? -2.467 -8.596 13.512 1.00 91.06 199 THR A CA 1
ATOM 1588 C C . THR A 1 199 ? -1.809 -7.860 14.670 1.00 91.06 199 THR A C 1
ATOM 1590 O O . THR A 1 199 ? -2.479 -7.599 15.663 1.00 91.06 199 THR A O 1
ATOM 1593 N N . LYS A 1 200 ? -0.543 -7.450 14.506 1.00 91.06 200 LYS A N 1
ATOM 1594 C CA . LYS A 1 200 ? 0.202 -6.727 15.544 1.00 91.06 200 LYS A CA 1
ATOM 1595 C C . LYS A 1 200 ? -0.493 -5.416 15.920 1.00 91.06 200 LYS A C 1
ATOM 1597 O O . LYS A 1 200 ? -0.709 -5.145 17.093 1.00 91.06 200 LYS A O 1
ATOM 1602 N N . ILE A 1 201 ? -0.914 -4.638 14.924 1.00 91.06 201 ILE A N 1
ATOM 1603 C CA . ILE A 1 201 ? -1.591 -3.355 15.165 1.00 91.06 201 ILE A CA 1
ATOM 1604 C C . ILE A 1 201 ? -2.954 -3.570 15.836 1.00 91.06 201 ILE A C 1
ATOM 1606 O O . ILE A 1 201 ? -3.334 -2.817 16.730 1.00 91.06 201 ILE A O 1
ATOM 1610 N N . ALA A 1 202 ? -3.701 -4.610 15.449 1.00 92.62 202 ALA A N 1
ATOM 1611 C CA . ALA A 1 202 ? -4.949 -4.940 16.130 1.00 92.62 202 ALA A CA 1
ATOM 1612 C C . ALA A 1 202 ? -4.709 -5.343 17.594 1.00 92.62 202 ALA A C 1
ATOM 1614 O O . ALA A 1 202 ? -5.460 -4.904 18.459 1.00 92.62 202 ALA A O 1
ATOM 1615 N N . GLU A 1 203 ? -3.674 -6.135 17.878 1.00 94.00 203 GLU A N 1
ATOM 1616 C CA . GLU A 1 203 ? -3.288 -6.519 19.241 1.00 94.00 203 GLU A CA 1
ATOM 1617 C C . GLU A 1 203 ? -2.897 -5.303 20.088 1.00 94.00 203 GLU A C 1
ATOM 1619 O O . GLU A 1 203 ? -3.379 -5.167 21.211 1.00 94.00 203 GLU A O 1
ATOM 1624 N N . GLU A 1 204 ? -2.112 -4.373 19.540 1.00 91.88 204 GLU A N 1
ATOM 1625 C CA . GLU A 1 204 ? -1.754 -3.115 20.208 1.00 91.88 204 GLU A CA 1
ATOM 1626 C C . GLU A 1 204 ? -2.995 -2.273 20.539 1.00 91.88 204 GLU A C 1
ATOM 1628 O O . GLU A 1 204 ? -3.142 -1.794 21.664 1.00 91.88 204 GLU A O 1
ATOM 1633 N N . ILE A 1 205 ? -3.939 -2.146 19.598 1.00 91.44 205 ILE A N 1
ATOM 1634 C CA . ILE A 1 205 ? -5.198 -1.422 19.827 1.00 91.44 205 ILE A CA 1
ATOM 1635 C C . ILE A 1 205 ? -6.050 -2.117 20.896 1.00 91.44 205 ILE A C 1
ATOM 1637 O O . ILE A 1 205 ? -6.638 -1.446 21.744 1.00 91.44 205 ILE A O 1
ATOM 1641 N N . LEU A 1 206 ? -6.154 -3.446 20.862 1.00 92.88 206 LEU A N 1
ATOM 1642 C CA . LEU A 1 206 ? -6.933 -4.199 21.846 1.00 92.88 206 LEU A CA 1
ATOM 1643 C C . LEU A 1 206 ? -6.312 -4.092 23.242 1.00 92.88 206 LEU A C 1
ATOM 1645 O O . LEU A 1 206 ? -7.038 -3.827 24.196 1.00 92.88 206 LEU A O 1
ATOM 1649 N N . SER A 1 207 ? -4.987 -4.191 23.342 1.00 94.12 207 SER A N 1
ATOM 1650 C CA . SER A 1 207 ? -4.243 -3.986 24.587 1.00 94.12 207 SER A CA 1
ATOM 1651 C C . SER A 1 207 ? -4.423 -2.566 25.134 1.00 94.12 207 SER A C 1
ATOM 1653 O O . SER A 1 207 ? -4.651 -2.382 26.332 1.00 94.12 207 SER A O 1
ATOM 1655 N N . LEU A 1 208 ? -4.408 -1.549 24.262 1.00 91.75 208 LEU A N 1
ATOM 1656 C CA . LEU A 1 208 ? -4.707 -0.167 24.641 1.00 91.75 208 LEU A CA 1
ATOM 1657 C C . LEU A 1 208 ? -6.116 -0.038 25.234 1.00 91.75 208 LEU A C 1
ATOM 1659 O O . LEU A 1 208 ? -6.291 0.646 26.238 1.00 91.75 208 LEU A O 1
ATOM 1663 N N . LEU A 1 209 ? -7.120 -0.671 24.619 1.00 91.19 209 LEU A N 1
ATOM 1664 C CA . LEU A 1 209 ? -8.509 -0.616 25.086 1.00 91.19 209 LEU A CA 1
ATOM 1665 C C . LEU A 1 209 ? -8.720 -1.387 26.392 1.00 91.19 209 LEU A C 1
ATOM 1667 O O . LEU A 1 209 ? -9.465 -0.920 27.252 1.00 91.19 209 LEU A O 1
ATOM 1671 N N . GLU A 1 210 ? -8.069 -2.538 26.544 1.00 94.94 210 GLU A N 1
ATOM 1672 C CA . GLU A 1 210 ? -8.129 -3.359 27.755 1.00 94.94 210 GLU A CA 1
ATOM 1673 C C . GLU A 1 210 ? -7.536 -2.626 28.965 1.00 94.94 210 GLU A C 1
ATOM 1675 O O . GLU A 1 210 ? -8.103 -2.665 30.056 1.00 94.94 210 GLU A O 1
ATOM 1680 N N . ASN A 1 211 ? -6.444 -1.889 28.754 1.00 95.00 211 ASN A N 1
ATOM 1681 C CA . ASN A 1 211 ? -5.738 -1.153 29.802 1.00 95.00 211 ASN A CA 1
ATOM 1682 C C . ASN A 1 211 ? -6.152 0.328 29.908 1.00 95.00 211 ASN A C 1
ATOM 1684 O O . ASN A 1 211 ? -5.542 1.092 30.661 1.00 95.00 211 ASN A O 1
ATOM 1688 N N . ALA A 1 212 ? -7.173 0.759 29.161 1.00 93.44 212 ALA A N 1
ATOM 1689 C CA . ALA A 1 212 ? -7.589 2.155 29.127 1.00 93.44 212 ALA A CA 1
ATOM 1690 C C . ALA A 1 212 ? -8.179 2.610 30.471 1.00 93.44 212 ALA A C 1
ATOM 1692 O O . ALA A 1 212 ? -9.082 1.997 31.040 1.00 93.44 212 ALA A O 1
ATOM 1693 N N . THR A 1 213 ? -7.725 3.765 30.949 1.00 95.62 213 THR A N 1
ATOM 1694 C CA . THR A 1 213 ? -8.335 4.442 32.099 1.00 95.62 213 THR A CA 1
ATOM 1695 C C . THR A 1 213 ? -9.677 5.076 31.721 1.00 95.62 213 THR A C 1
ATOM 1697 O O . THR A 1 213 ? -9.925 5.409 30.561 1.00 95.62 213 THR A O 1
ATOM 1700 N N . VAL A 1 214 ? -10.535 5.346 32.713 1.00 94.00 214 VAL A N 1
ATOM 1701 C CA . VAL A 1 214 ? -11.818 6.047 32.493 1.00 94.00 214 VAL A CA 1
ATOM 1702 C C . VAL A 1 214 ? -11.613 7.394 31.791 1.00 94.00 214 VAL A C 1
ATOM 1704 O O . VAL A 1 214 ? -12.399 7.760 30.921 1.00 94.00 214 VAL A O 1
ATOM 1707 N N . GLN A 1 215 ? -10.542 8.119 32.126 1.00 93.56 215 GLN A N 1
ATOM 1708 C CA . GLN A 1 215 ? -10.213 9.388 31.477 1.00 93.56 215 GLN A CA 1
ATOM 1709 C C . GLN A 1 215 ? -9.929 9.201 29.980 1.00 93.56 215 GLN A C 1
ATOM 1711 O O . GLN A 1 215 ? -10.532 9.891 29.162 1.00 93.56 215 GLN A O 1
ATOM 1716 N N . GLN A 1 216 ? -9.093 8.224 29.619 1.00 92.31 216 GLN A N 1
ATOM 1717 C CA . GLN A 1 216 ? -8.801 7.907 28.217 1.00 92.31 216 GLN A CA 1
ATOM 1718 C C . GLN A 1 216 ? -10.050 7.438 27.465 1.00 92.31 216 GLN A C 1
ATOM 1720 O O . GLN A 1 216 ? -10.269 7.845 26.329 1.00 92.31 216 GLN A O 1
ATOM 1725 N N . MET A 1 217 ? -10.920 6.647 28.103 1.00 90.56 217 MET A N 1
ATOM 1726 C CA . MET A 1 217 ? -12.197 6.251 27.499 1.00 90.56 217 MET A CA 1
ATOM 1727 C C . MET A 1 217 ? -13.086 7.465 27.192 1.00 90.56 217 MET A C 1
ATOM 1729 O O . MET A 1 217 ? -13.690 7.531 26.122 1.00 90.56 217 MET A O 1
ATOM 1733 N N . VAL A 1 218 ? -13.146 8.451 28.095 1.00 91.75 218 VAL A N 1
ATOM 1734 C CA . VAL A 1 218 ? -13.864 9.712 27.847 1.00 91.75 218 VAL A CA 1
ATOM 1735 C C . VAL A 1 218 ? -13.237 10.480 26.682 1.00 91.75 218 VAL A C 1
ATOM 1737 O O . VAL A 1 218 ? -13.972 10.992 25.837 1.00 91.75 218 VAL A O 1
ATOM 1740 N N . ASP A 1 219 ? -11.906 10.536 26.596 1.00 90.00 219 ASP A N 1
ATOM 1741 C CA . ASP A 1 219 ? -11.203 11.177 25.479 1.00 90.00 219 ASP A CA 1
ATOM 1742 C C . ASP A 1 219 ? -11.501 10.483 24.139 1.00 90.00 219 ASP A C 1
ATOM 1744 O O . ASP A 1 219 ? -11.799 11.163 23.157 1.00 90.00 219 ASP A O 1
ATOM 1748 N N . PHE A 1 220 ? -11.526 9.146 24.104 1.00 88.50 220 PHE A N 1
ATOM 1749 C CA . PHE A 1 220 ? -11.880 8.372 22.908 1.00 88.50 220 PHE A CA 1
ATOM 1750 C C . PHE A 1 220 ? -13.333 8.587 22.467 1.00 88.50 220 PHE A C 1
ATOM 1752 O O . PHE A 1 220 ? -13.622 8.606 21.269 1.00 88.50 220 PHE A O 1
ATOM 1759 N N . LEU A 1 221 ? -14.259 8.761 23.415 1.00 90.44 221 LEU A N 1
ATOM 1760 C CA . LEU A 1 221 ? -15.681 8.971 23.127 1.00 90.44 221 LEU A CA 1
ATOM 1761 C C . LEU A 1 221 ? -16.024 10.428 22.801 1.00 90.44 221 LEU A C 1
ATOM 1763 O O . LEU A 1 221 ? -17.037 10.673 22.142 1.00 90.44 221 LEU A O 1
ATOM 1767 N N . ARG A 1 222 ? -15.202 11.398 23.224 1.00 89.88 222 ARG A N 1
ATOM 1768 C CA . ARG A 1 222 ? -15.472 12.836 23.059 1.00 89.88 222 ARG A CA 1
ATOM 1769 C C . ARG A 1 222 ? -15.844 13.218 21.616 1.00 89.88 222 ARG A C 1
ATOM 1771 O O . ARG A 1 222 ? -16.873 13.881 21.467 1.00 89.88 222 ARG A O 1
ATOM 1778 N N . PRO A 1 223 ? -15.110 12.806 20.559 1.00 87.81 223 PRO A N 1
ATOM 1779 C CA . PRO A 1 223 ? -15.471 13.156 19.185 1.00 87.81 223 PRO A CA 1
ATOM 1780 C C . PRO A 1 223 ? -16.829 12.579 18.774 1.00 87.81 223 PRO A C 1
ATOM 1782 O O . PRO A 1 223 ? -17.636 13.275 18.169 1.00 87.81 223 PRO A O 1
ATOM 1785 N N . VAL A 1 224 ? -17.121 11.330 19.151 1.00 89.88 224 VAL A N 1
ATOM 1786 C CA . VAL A 1 224 ? -18.382 10.653 18.803 1.00 89.88 224 VAL A CA 1
ATOM 1787 C C . VAL A 1 224 ? -19.566 11.318 19.500 1.00 89.88 224 VAL A C 1
ATOM 1789 O O . VAL A 1 224 ? -20.589 11.584 18.866 1.00 89.88 224 VAL A O 1
ATOM 1792 N N . VAL A 1 225 ? -19.424 11.630 20.790 1.00 92.44 225 VAL A N 1
ATOM 1793 C CA . VAL A 1 225 ? -20.456 12.321 21.576 1.00 92.44 225 VAL A CA 1
ATOM 1794 C C . VAL A 1 225 ? -20.718 13.711 21.006 1.00 92.44 225 VAL A C 1
ATOM 1796 O O . VAL A 1 225 ? -21.876 14.083 20.824 1.00 92.44 225 VAL A O 1
ATOM 1799 N N . PHE A 1 226 ? -19.664 14.460 20.673 1.00 93.44 226 PHE A N 1
ATOM 1800 C CA . PHE A 1 226 ? -19.798 15.794 20.096 1.00 93.44 226 PHE A CA 1
ATOM 1801 C C . PHE A 1 226 ? -20.485 15.756 18.726 1.00 93.44 226 PHE A C 1
ATOM 1803 O O . PHE A 1 226 ? -21.472 16.458 18.521 1.00 93.44 226 PHE A O 1
ATOM 1810 N N . THR A 1 227 ? -20.036 14.884 17.820 1.00 92.69 227 THR A N 1
ATOM 1811 C CA . THR A 1 227 ? -20.652 14.716 16.496 1.00 92.69 227 THR A CA 1
ATOM 1812 C C . THR A 1 227 ? -22.118 14.304 16.612 1.00 92.69 227 THR A C 1
ATOM 1814 O O . THR A 1 227 ? -22.973 14.867 15.933 1.00 92.69 227 THR A O 1
ATOM 1817 N N . THR A 1 228 ? -22.442 13.385 17.526 1.00 94.06 228 THR A N 1
ATOM 1818 C CA . THR A 1 228 ? -23.831 12.963 17.768 1.00 94.06 228 THR A CA 1
ATOM 1819 C C . THR A 1 228 ? -24.679 14.111 18.315 1.00 94.06 228 THR A C 1
ATOM 1821 O O . THR A 1 228 ? -25.810 14.300 17.871 1.00 94.06 228 THR A O 1
ATOM 1824 N N . ALA A 1 229 ? -24.146 14.912 19.241 1.00 94.88 229 ALA A N 1
ATOM 1825 C CA . ALA A 1 229 ? -24.843 16.076 19.780 1.00 94.88 229 ALA A CA 1
ATOM 1826 C C . ALA A 1 229 ? -25.113 17.130 18.692 1.00 94.88 229 ALA A C 1
ATOM 1828 O O . ALA A 1 229 ? -26.238 17.614 18.577 1.00 94.88 229 ALA A O 1
ATOM 1829 N N . VAL A 1 230 ? -24.119 17.438 17.853 1.00 94.69 230 VAL A N 1
ATOM 1830 C CA . VAL A 1 230 ? -24.266 18.368 16.719 1.00 94.69 230 VAL A CA 1
ATOM 1831 C C . VAL A 1 230 ? -25.297 17.853 15.716 1.00 94.69 230 VAL A C 1
ATOM 1833 O O . VAL A 1 230 ? -26.150 18.624 15.270 1.00 94.69 230 VAL A O 1
ATOM 1836 N N . GLN A 1 231 ? -25.271 16.557 15.401 1.00 93.94 231 GLN A N 1
ATOM 1837 C CA . GLN A 1 231 ? -26.242 15.938 14.502 1.00 93.94 231 GLN A CA 1
ATOM 1838 C C . GLN A 1 231 ? -27.664 16.032 15.071 1.00 93.94 231 GLN A C 1
ATOM 1840 O O . GLN A 1 231 ? -28.576 16.478 14.381 1.00 93.94 231 GLN A O 1
ATOM 1845 N N . GLN A 1 232 ? -27.849 15.713 16.355 1.00 93.88 232 GLN A N 1
ATOM 1846 C CA . GLN A 1 232 ? -29.151 15.815 17.019 1.00 93.88 232 GLN A CA 1
ATOM 1847 C C . GLN A 1 232 ? -29.689 17.248 17.059 1.00 93.88 232 GLN A C 1
ATOM 1849 O O . GLN A 1 232 ? -30.885 17.458 16.855 1.00 93.88 232 GLN A O 1
ATOM 1854 N N . VAL A 1 233 ? -28.830 18.234 17.332 1.00 92.69 233 VAL A N 1
ATOM 1855 C CA . VAL A 1 233 ? -29.222 19.650 17.301 1.00 92.69 233 VAL A CA 1
ATOM 1856 C C . VAL A 1 233 ? -29.605 20.059 15.882 1.00 92.69 233 VAL A C 1
ATOM 1858 O O . VAL A 1 233 ? -30.648 20.680 15.702 1.00 92.69 233 VAL A O 1
ATOM 1861 N N . SER A 1 234 ? -28.819 19.664 14.880 1.00 91.38 234 SER A N 1
ATOM 1862 C CA . SER A 1 234 ? -29.091 19.973 13.472 1.00 91.38 234 SER A CA 1
ATOM 1863 C C . SER A 1 234 ? -30.414 19.370 13.000 1.00 91.38 234 SER A C 1
ATOM 1865 O O . SER A 1 234 ? -31.204 20.049 12.350 1.00 91.38 234 SER A O 1
ATOM 1867 N N . ASP A 1 235 ? -30.703 18.122 13.367 1.00 89.56 235 ASP A N 1
ATOM 1868 C CA . ASP A 1 235 ? -31.947 17.457 12.977 1.00 89.56 235 ASP A CA 1
ATOM 1869 C C . ASP A 1 235 ? -33.172 18.050 13.678 1.00 89.56 235 ASP A C 1
ATOM 1871 O O . ASP A 1 235 ? -34.212 18.234 13.049 1.00 89.56 235 ASP A O 1
ATOM 1875 N N . LYS A 1 236 ? -33.050 18.438 14.954 1.00 85.56 236 LYS A N 1
ATOM 1876 C CA . LYS A 1 236 ? -34.121 19.163 15.654 1.00 85.56 236 LYS A CA 1
ATOM 1877 C C . LYS A 1 236 ? -34.310 20.587 15.130 1.00 85.56 236 LYS A C 1
ATOM 1879 O O . LYS A 1 236 ? -35.433 21.080 15.138 1.00 85.56 236 LYS A O 1
ATOM 1884 N N . ALA A 1 237 ? -33.248 21.244 14.668 1.00 81.69 237 ALA A N 1
ATOM 1885 C CA . ALA A 1 237 ? -33.325 22.584 14.094 1.00 81.69 237 ALA A CA 1
ATOM 1886 C C . ALA A 1 237 ? -34.044 22.607 12.734 1.00 81.69 237 ALA A C 1
ATOM 1888 O O . ALA A 1 237 ? -34.724 23.587 12.441 1.00 81.69 237 ALA A O 1
ATOM 1889 N N . LYS A 1 238 ? -33.974 21.529 11.936 1.00 80.94 238 LYS A N 1
ATOM 1890 C CA . LYS A 1 238 ? -34.734 21.413 10.672 1.00 80.94 238 LYS A CA 1
ATOM 1891 C C . LYS A 1 238 ? -36.241 21.589 10.881 1.00 80.94 238 LYS A C 1
ATOM 1893 O O . LYS A 1 238 ? -36.858 22.356 10.161 1.00 80.94 238 LYS A O 1
ATOM 1898 N N . CYS A 1 239 ? -36.789 20.993 11.942 1.00 69.81 239 CYS A N 1
ATOM 1899 C CA . CYS A 1 239 ? -38.194 21.156 12.335 1.00 69.81 239 CYS A CA 1
ATOM 1900 C C . CYS A 1 239 ? -38.580 22.628 12.589 1.00 69.81 239 CYS A C 1
ATOM 1902 O O . CYS A 1 239 ? -39.693 23.038 12.283 1.00 69.81 239 CYS A O 1
ATOM 1904 N N . VAL A 1 240 ? -37.660 23.452 13.106 1.00 67.62 240 VAL A N 1
ATOM 1905 C CA . VAL A 1 240 ? -37.900 24.896 13.288 1.00 67.62 240 VAL A CA 1
ATOM 1906 C C . VAL A 1 240 ? -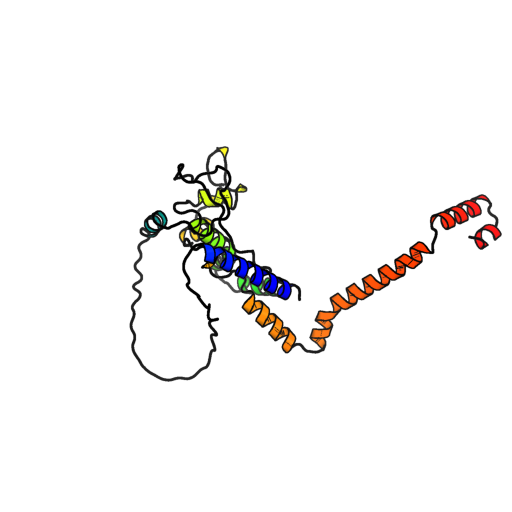37.866 25.638 11.949 1.00 67.62 240 VAL A C 1
ATOM 1908 O O . VAL A 1 240 ? -38.637 26.571 11.757 1.00 67.62 240 VAL A O 1
ATOM 1911 N N . GLY A 1 241 ? -37.009 25.210 11.018 1.00 61.78 241 GLY A N 1
ATOM 1912 C CA . GLY A 1 241 ? -36.996 25.719 9.646 1.00 61.78 241 GLY A CA 1
ATOM 1913 C C . GLY A 1 241 ? -38.293 25.424 8.891 1.00 61.78 241 GLY A C 1
ATOM 1914 O O . GLY A 1 241 ? -38.785 26.301 8.197 1.00 61.78 241 GLY A O 1
ATOM 1915 N N . ASP A 1 242 ? -38.883 24.244 9.093 1.00 63.12 242 ASP A N 1
ATOM 1916 C CA . ASP A 1 242 ? -40.165 23.864 8.478 1.00 63.12 242 ASP A CA 1
ATOM 1917 C C . ASP A 1 242 ? -41.369 24.621 9.079 1.00 63.12 242 ASP A C 1
ATOM 1919 O O . ASP A 1 242 ? -42.402 24.761 8.429 1.00 63.12 242 A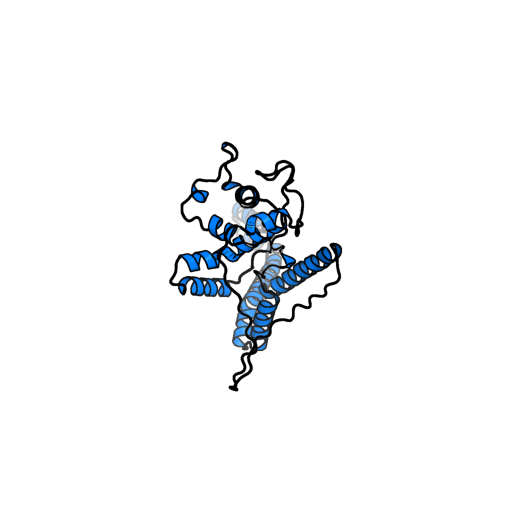SP A O 1
ATOM 1923 N N . LEU A 1 243 ? -41.254 25.104 10.324 1.00 61.50 243 LEU A N 1
ATOM 1924 C CA . LEU A 1 243 ? -42.284 25.906 11.004 1.00 61.50 243 LEU A CA 1
ATOM 1925 C C . LEU A 1 243 ? -42.225 27.397 10.649 1.00 61.50 243 LEU A C 1
ATOM 1927 O O . LEU A 1 243 ? -43.206 28.112 10.839 1.00 61.50 243 LEU A O 1
ATOM 1931 N N . LEU A 1 244 ? -41.075 27.877 10.179 1.00 63.31 244 LEU A N 1
ATOM 1932 C CA . LEU A 1 244 ? -40.910 29.229 9.671 1.00 63.31 244 LEU A CA 1
ATOM 1933 C C . LEU A 1 244 ? -41.187 29.184 8.168 1.00 63.31 244 LEU A C 1
ATOM 1935 O O . LEU A 1 244 ? -40.272 28.936 7.389 1.00 63.31 244 LEU A O 1
ATOM 1939 N N . ASP A 1 245 ? -42.431 29.423 7.745 1.00 68.69 245 ASP A N 1
ATOM 1940 C CA . ASP A 1 245 ? -42.707 29.667 6.326 1.00 68.69 245 ASP A CA 1
ATOM 1941 C C . ASP A 1 245 ? -42.070 31.010 5.940 1.00 68.69 245 ASP A C 1
ATOM 1943 O O . ASP A 1 245 ? -42.622 32.095 6.133 1.00 68.69 245 ASP A O 1
ATOM 1947 N N . ILE A 1 246 ? -40.825 30.933 5.468 1.00 69.88 246 ILE A N 1
ATOM 1948 C CA . ILE A 1 246 ? -40.008 32.097 5.128 1.00 69.88 246 ILE A CA 1
ATOM 1949 C C . ILE A 1 246 ? -40.677 32.902 4.006 1.00 69.88 246 ILE A C 1
ATOM 1951 O O . ILE A 1 246 ? -40.527 34.124 3.982 1.00 69.88 246 ILE A O 1
ATOM 1955 N N . GLU A 1 247 ? -41.430 32.265 3.102 1.00 68.88 247 GLU A N 1
ATOM 1956 C CA . GLU A 1 247 ? -42.156 32.965 2.038 1.00 68.88 247 GLU A CA 1
ATOM 1957 C C . GLU A 1 247 ? -43.382 33.696 2.581 1.00 68.88 247 GLU A C 1
ATOM 1959 O O . GLU A 1 247 ? -43.627 34.844 2.190 1.00 68.88 247 GLU A O 1
ATOM 1964 N N . GLU A 1 248 ? -44.122 33.081 3.504 1.00 70.75 248 GLU A N 1
ATOM 1965 C CA . GLU A 1 248 ? -45.266 33.717 4.156 1.00 70.75 248 GLU A CA 1
ATOM 1966 C C . GLU A 1 248 ? -44.816 34.892 5.035 1.00 70.75 248 GLU A C 1
ATOM 1968 O O . GLU A 1 248 ? -45.351 35.996 4.898 1.00 70.75 248 GLU A O 1
ATOM 1973 N N . LEU A 1 249 ? -43.753 34.710 5.826 1.00 71.81 249 LEU A N 1
ATOM 1974 C CA . LEU A 1 249 ? -43.157 35.751 6.665 1.00 71.81 249 LEU A CA 1
ATOM 1975 C C . LEU A 1 249 ? -42.562 36.889 5.820 1.00 71.81 249 LEU A C 1
ATOM 1977 O O . LEU A 1 249 ? -42.807 38.065 6.094 1.00 71.81 249 LEU A O 1
ATOM 1981 N N . ALA A 1 250 ? -41.821 36.576 4.751 1.00 72.12 250 ALA A N 1
ATOM 1982 C CA . ALA A 1 250 ? -41.281 37.590 3.844 1.00 72.12 250 ALA A CA 1
ATOM 1983 C C . ALA A 1 250 ? -42.398 38.352 3.116 1.00 72.12 250 ALA A C 1
ATOM 1985 O O . ALA A 1 250 ? -42.310 39.573 2.948 1.00 72.12 250 ALA A O 1
ATOM 1986 N N . SER A 1 251 ? -43.472 37.661 2.726 1.00 72.00 251 SER A N 1
ATOM 1987 C CA . SER A 1 251 ? -44.649 38.273 2.107 1.00 72.00 251 SER A CA 1
ATOM 1988 C C . SER A 1 251 ? -45.415 39.153 3.090 1.00 72.00 251 SER A C 1
ATOM 1990 O O . SER A 1 251 ? -45.833 40.250 2.719 1.00 72.00 251 SER A O 1
ATOM 1992 N N . ALA A 1 252 ? -45.576 38.718 4.339 1.00 71.19 252 ALA A N 1
ATOM 1993 C CA . ALA A 1 252 ? -46.246 39.475 5.387 1.00 71.19 252 ALA A CA 1
ATOM 1994 C C . ALA A 1 252 ? -45.459 40.743 5.754 1.00 71.19 252 ALA A C 1
ATOM 1996 O O . ALA A 1 252 ? -46.017 41.840 5.721 1.00 71.19 252 ALA A O 1
ATOM 1997 N N . VAL A 1 253 ? -44.139 40.634 5.937 1.00 72.69 253 VAL A N 1
ATOM 1998 C CA . VAL A 1 253 ? -43.247 41.785 6.161 1.00 72.69 253 VAL A CA 1
ATOM 1999 C C . VAL A 1 253 ? -43.237 42.733 4.955 1.00 72.69 253 VAL A C 1
ATOM 2001 O O . VAL A 1 253 ? -43.268 43.954 5.124 1.00 72.69 253 VAL A O 1
ATOM 2004 N N . HIS A 1 254 ? -43.236 42.211 3.723 1.00 75.19 254 HIS A N 1
ATOM 2005 C CA . HIS A 1 254 ? -43.315 43.039 2.517 1.00 75.19 254 HIS A CA 1
ATOM 2006 C C . HIS A 1 254 ? -44.656 43.781 2.402 1.00 75.19 254 HIS A C 1
ATOM 2008 O O . HIS A 1 254 ? -44.666 44.954 2.022 1.00 75.19 254 HIS A O 1
ATOM 2014 N N . ARG A 1 255 ? -45.782 43.128 2.731 1.00 73.19 255 ARG A N 1
ATOM 2015 C CA . ARG A 1 255 ? -47.110 43.766 2.774 1.00 73.19 255 ARG A CA 1
ATOM 2016 C C . ARG A 1 255 ? -47.152 44.874 3.825 1.00 73.19 255 ARG A C 1
ATOM 2018 O O . ARG A 1 255 ? -47.502 45.999 3.475 1.00 73.19 255 ARG A O 1
ATOM 2025 N N . ALA A 1 256 ? -46.716 44.582 5.048 1.00 72.94 256 ALA A N 1
ATOM 2026 C CA . ALA A 1 256 ? -46.720 45.525 6.163 1.00 72.94 256 ALA A CA 1
ATOM 2027 C C . ALA A 1 256 ? -45.822 46.755 5.901 1.00 72.94 256 ALA A C 1
ATOM 2029 O O . ALA A 1 256 ? -46.226 47.892 6.140 1.00 72.94 256 ALA A O 1
ATOM 2030 N N . ASN A 1 257 ? -44.650 46.562 5.278 1.00 74.94 257 ASN A N 1
ATOM 2031 C CA . ASN A 1 257 ? -43.779 47.667 4.847 1.00 74.94 257 ASN A CA 1
ATOM 2032 C C . ASN A 1 257 ? -44.412 48.559 3.765 1.00 74.94 257 ASN A C 1
ATOM 2034 O O . ASN A 1 257 ? -44.022 49.719 3.627 1.00 74.94 257 ASN A O 1
ATOM 2038 N N . ARG A 1 258 ? -45.357 48.035 2.972 1.00 73.81 258 ARG A N 1
ATOM 2039 C CA . ARG A 1 258 ? -46.039 48.794 1.915 1.00 73.81 258 ARG A CA 1
ATOM 2040 C C . ARG A 1 258 ? -47.269 49.547 2.426 1.00 73.81 258 ARG A C 1
ATOM 2042 O O . ARG A 1 258 ? -47.568 50.611 1.889 1.00 73.81 258 ARG A O 1
ATOM 2049 N N . SER A 1 259 ? -47.979 49.003 3.415 1.00 77.69 259 SER A N 1
ATOM 2050 C CA . SER A 1 259 ? -49.161 49.631 4.024 1.00 77.69 259 SER A CA 1
ATOM 2051 C C . SER A 1 259 ? -48.799 50.645 5.114 1.00 77.69 259 SER A C 1
ATOM 2053 O O . SER A 1 259 ? -49.510 51.634 5.284 1.00 77.69 259 SER A O 1
ATOM 2055 N N . GLY A 1 260 ? -47.687 50.432 5.831 1.00 65.88 260 GLY A N 1
ATOM 2056 C CA . GLY A 1 260 ? -47.201 51.319 6.893 1.00 65.88 260 GLY A CA 1
ATOM 2057 C C . GLY A 1 260 ? -48.074 51.337 8.155 1.00 65.88 260 GLY A C 1
ATOM 2058 O O . GLY A 1 260 ? -47.888 52.203 9.012 1.00 65.88 260 GLY A O 1
ATOM 2059 N N . LEU A 1 261 ? -49.030 50.410 8.278 1.00 66.06 261 LEU A N 1
ATOM 2060 C CA . LEU A 1 261 ? -49.928 50.273 9.426 1.00 66.06 261 LEU A CA 1
ATOM 2061 C C . LEU A 1 261 ? -49.344 49.276 10.433 1.00 66.06 261 LEU A C 1
ATOM 2063 O O . LEU A 1 261 ? -48.885 48.200 10.068 1.00 66.06 261 LEU A O 1
ATOM 2067 N N . ARG A 1 262 ? -49.356 49.638 11.721 1.00 60.22 262 ARG A N 1
ATOM 2068 C CA . ARG A 1 262 ? -48.753 48.839 12.803 1.00 60.22 262 ARG A CA 1
ATOM 2069 C C . ARG A 1 262 ? -49.458 47.494 13.022 1.00 60.22 262 ARG A C 1
ATOM 2071 O O . ARG A 1 262 ? -48.800 46.543 13.432 1.00 60.22 262 ARG A O 1
ATOM 2078 N N . ASP A 1 263 ? -50.757 47.427 12.750 1.00 63.78 263 ASP A N 1
ATOM 2079 C CA . ASP A 1 263 ? -51.570 46.231 12.993 1.00 63.78 263 ASP A CA 1
ATOM 2080 C C . ASP A 1 263 ? -51.220 45.089 12.019 1.00 63.78 263 ASP A C 1
ATOM 2082 O O . ASP A 1 263 ? -51.212 43.929 12.421 1.00 63.78 263 ASP A O 1
ATOM 2086 N N . ASP A 1 264 ? -50.761 45.413 10.805 1.00 58.88 264 ASP A N 1
ATOM 2087 C CA . ASP A 1 264 ? -50.335 44.429 9.795 1.00 58.88 264 ASP A CA 1
ATOM 2088 C C . ASP A 1 264 ? -49.027 43.699 10.168 1.00 58.88 264 ASP A C 1
ATOM 2090 O O . ASP A 1 264 ? -48.714 42.657 9.597 1.00 58.88 264 ASP A O 1
ATOM 2094 N N . TYR A 1 265 ? -48.252 44.227 11.126 1.00 58.97 265 TYR A N 1
ATOM 2095 C CA . TYR A 1 265 ? -47.063 43.556 11.674 1.00 58.97 265 TYR A CA 1
ATOM 2096 C C . TYR A 1 265 ? -47.391 42.602 12.829 1.00 58.97 265 TYR A C 1
ATOM 2098 O O . TYR A 1 265 ? -46.524 41.839 13.239 1.00 58.97 265 TYR A O 1
ATOM 2106 N N . MET A 1 266 ? -48.600 42.681 13.394 1.00 57.88 266 MET A N 1
ATOM 2107 C CA . MET A 1 266 ? -49.027 41.844 14.523 1.00 57.88 266 MET A CA 1
ATOM 2108 C C . MET A 1 266 ? -49.746 40.563 14.065 1.00 57.88 266 MET A C 1
ATOM 2110 O O . MET A 1 266 ? -49.906 39.652 14.873 1.00 57.88 266 MET A O 1
ATOM 2114 N N . GLU A 1 267 ? -50.179 40.501 12.800 1.00 55.09 267 GLU A N 1
ATOM 2115 C CA . GLU A 1 267 ? -50.794 39.324 12.153 1.00 55.09 267 GLU A CA 1
ATOM 2116 C C . GLU A 1 267 ? -49.805 38.497 11.298 1.00 55.09 267 GLU A C 1
ATOM 2118 O O . GLU A 1 267 ? -50.207 37.496 10.706 1.00 55.09 267 GLU A O 1
ATOM 2123 N N . ALA A 1 268 ? -48.536 38.917 11.222 1.00 50.91 268 ALA A N 1
ATOM 2124 C CA . ALA A 1 268 ? -47.427 38.245 10.532 1.00 50.91 268 ALA A CA 1
ATOM 2125 C C . ALA A 1 268 ? -46.639 37.331 11.482 1.00 50.91 268 ALA A C 1
ATOM 2127 O O . ALA A 1 268 ? -46.160 36.277 11.011 1.00 50.91 268 ALA A O 1
#

Secondary structure (DSSP, 8-state):
-HHHHHHHHHHHHHHHHHHHHHTTS---------------------------------TTSHHHHTTSPPP-SEEEEEEEEEETTEEEEEEEEEP-PPPPP--HHHHHHHHHHHHH---HHHHHHHT-HHHHHHHHHHHHHSTT--HHHHHHHH-GGGEETTTTEE-TTTTSTT-HHHHHHHH-----GGGSPPSS-HHHHHHHHHHHHHT--HHHHHHHHHHHHHHHHHHHHHHHHHHHHHHS-HHHHHHHHHHHHHH--GGGGT--

Organism: Oesophagostomum dentatum (NCBI:txid61180)

Sequence (268 aa):
MEMLQCCIAAKRRRHELYDNAKDFGGDEFFDAQSSQSEEDSSEGESGKGNTVFSSSHGSSKSSRAQAEMEPLGRLHPFGEMRLLKHPDTLLYVPITQDRNPMTEDMLEEYGKYLSSLDDGDKRVQAQLDVLCSDMQAFKAANPKCCLEDFIRWHSPKDWIEEEECLSERMLLPNNTWVKCWNEAMPIPVINQARLFNETKIAEEILSLLENATVQQMVDFLRPVVFTTAVQQVSDKAKCVGDLLDIEELASAVHRANRSGLRDDYMEA

InterPro domains:
  IPR026147 Rab3GAP catalytic subunit, conserved domain [PF13890] (69-210)
  IPR045700 Rab3GAP catalytic subunit [PTHR21422] (1-239)